Protein AF-A0A938B2U3-F1 (afdb_monomer_lite)

Structure (mmCIF, N/CA/C/O backbone):
data_AF-A0A938B2U3-F1
#
_entry.id   AF-A0A938B2U3-F1
#
loop_
_atom_site.group_PDB
_atom_site.id
_atom_site.type_symbol
_atom_site.label_atom_id
_atom_site.label_alt_id
_atom_site.label_comp_id
_atom_site.label_asym_id
_atom_site.label_entity_id
_atom_site.label_seq_id
_atom_site.pdbx_PDB_ins_code
_atom_site.Cartn_x
_atom_site.Cartn_y
_atom_site.Cartn_z
_atom_site.occupancy
_atom_site.B_iso_or_equiv
_atom_site.auth_seq_id
_atom_site.auth_comp_id
_atom_site.auth_asym_id
_atom_site.auth_atom_id
_atom_site.pdbx_PDB_model_num
ATOM 1 N N . MET A 1 1 ? -7.983 -10.249 12.228 1.00 86.19 1 MET A N 1
ATOM 2 C CA . MET A 1 1 ? -8.233 -11.313 11.234 1.00 86.19 1 MET A CA 1
ATOM 3 C C . MET A 1 1 ? -9.626 -11.106 10.667 1.00 86.19 1 MET A C 1
ATOM 5 O O . MET A 1 1 ? -10.526 -10.861 11.461 1.00 86.19 1 MET A O 1
ATOM 9 N N . ARG A 1 2 ? -9.819 -11.194 9.349 1.00 88.38 2 ARG A N 1
ATOM 10 C CA . ARG A 1 2 ? -11.140 -11.134 8.694 1.00 88.38 2 ARG A CA 1
ATOM 11 C C . ARG A 1 2 ? -11.168 -12.178 7.581 1.00 88.38 2 ARG A C 1
ATOM 13 O O . ARG A 1 2 ? -10.245 -12.215 6.783 1.00 88.38 2 ARG A O 1
ATOM 20 N N . GLN A 1 3 ? -12.143 -13.089 7.592 1.00 89.50 3 GLN A N 1
ATOM 21 C CA . GLN A 1 3 ? -12.218 -14.228 6.654 1.00 89.50 3 GLN A CA 1
ATOM 22 C C . GLN A 1 3 ? -10.915 -15.054 6.533 1.00 89.50 3 GLN A C 1
ATOM 24 O O . GLN A 1 3 ? -10.524 -15.477 5.452 1.00 89.50 3 GLN A O 1
ATOM 29 N N . GLY A 1 4 ? -10.193 -15.249 7.642 1.00 89.50 4 GLY A N 1
ATOM 30 C CA . GLY A 1 4 ? -8.901 -15.950 7.634 1.00 89.50 4 GLY A CA 1
ATOM 31 C C . GLY A 1 4 ? -7.708 -15.112 7.152 1.00 89.50 4 GLY A C 1
ATOM 32 O O . GLY A 1 4 ? -6.574 -15.562 7.286 1.00 89.50 4 GLY A O 1
ATOM 33 N N . PHE A 1 5 ? -7.923 -13.877 6.689 1.00 91.94 5 PHE A N 1
ATOM 34 C CA . PHE A 1 5 ? -6.853 -12.939 6.361 1.00 91.94 5 PHE A CA 1
ATOM 35 C C . PHE A 1 5 ? -6.366 -12.171 7.586 1.00 91.94 5 PHE A C 1
ATOM 37 O O . PHE A 1 5 ? -7.153 -11.628 8.374 1.00 91.94 5 PHE A O 1
ATOM 44 N N . ARG A 1 6 ? -5.042 -12.068 7.702 1.00 94.44 6 ARG A N 1
ATOM 45 C CA . ARG A 1 6 ? -4.379 -10.978 8.422 1.00 94.44 6 ARG A CA 1
ATOM 46 C C . ARG A 1 6 ? -4.591 -9.699 7.612 1.00 94.44 6 ARG A C 1
ATOM 48 O O . ARG A 1 6 ? -4.463 -9.727 6.392 1.00 94.44 6 ARG A O 1
ATOM 55 N N . VAL A 1 7 ? -4.967 -8.616 8.286 1.00 93.75 7 VAL A N 1
ATOM 56 C CA . VAL A 1 7 ? -5.281 -7.330 7.649 1.00 93.75 7 VAL A CA 1
ATOM 57 C C . VAL A 1 7 ? -4.591 -6.223 8.430 1.00 93.75 7 VAL A C 1
ATOM 59 O O . VAL A 1 7 ? -4.789 -6.129 9.643 1.00 93.75 7 VAL A O 1
ATOM 62 N N . ILE A 1 8 ? -3.793 -5.417 7.735 1.00 92.75 8 ILE A N 1
ATOM 63 C CA . ILE A 1 8 ? -3.254 -4.143 8.215 1.00 92.75 8 ILE A CA 1
ATOM 64 C C . ILE A 1 8 ? -3.824 -3.077 7.297 1.00 92.75 8 ILE A C 1
ATOM 66 O O . ILE A 1 8 ? -3.521 -3.058 6.108 1.00 92.75 8 ILE A O 1
ATOM 70 N N . ASP A 1 9 ? -4.660 -2.214 7.856 1.00 91.06 9 ASP A N 1
ATOM 71 C CA . ASP A 1 9 ? -5.120 -1.024 7.159 1.00 91.06 9 ASP A CA 1
ATOM 72 C C . ASP A 1 9 ? -4.034 0.044 7.248 1.00 91.06 9 ASP A C 1
ATOM 74 O O . ASP A 1 9 ? -3.658 0.447 8.350 1.00 91.06 9 ASP A O 1
ATOM 78 N N . THR A 1 10 ? -3.471 0.441 6.106 1.00 89.56 10 THR A N 1
ATOM 79 C CA . THR A 1 10 ? -2.398 1.443 6.073 1.00 89.56 10 THR A CA 1
ATOM 80 C C . THR A 1 10 ? -2.916 2.868 6.020 1.00 89.56 10 THR A C 1
ATOM 82 O O . THR A 1 10 ? -2.116 3.796 5.882 1.00 89.56 10 THR A O 1
ATOM 85 N N . ASP A 1 11 ? -4.233 3.055 6.087 1.00 83.75 11 ASP A N 1
ATOM 86 C CA . ASP A 1 11 ? -4.803 4.384 6.101 1.00 83.75 11 ASP A CA 1
ATOM 87 C C . ASP A 1 11 ? -4.418 5.168 7.367 1.00 83.75 11 ASP A C 1
ATOM 89 O O . ASP A 1 11 ? -4.222 4.631 8.455 1.00 83.75 11 ASP A O 1
ATOM 93 N N . THR A 1 12 ? -4.290 6.480 7.199 1.00 72.88 12 THR A N 1
ATOM 94 C CA . THR A 1 12 ? -3.782 7.426 8.202 1.00 72.88 12 THR A CA 1
ATOM 95 C C . THR A 1 12 ? -4.779 8.548 8.503 1.00 72.88 12 THR A C 1
ATOM 97 O O . THR A 1 12 ? -4.449 9.496 9.217 1.00 72.88 12 THR A O 1
ATOM 100 N N . HIS A 1 13 ? -5.998 8.470 7.956 1.00 72.62 13 HIS A N 1
ATOM 101 C CA . HIS A 1 13 ? -7.058 9.461 8.179 1.00 72.62 13 HIS A CA 1
ATOM 102 C C . HIS A 1 13 ? -7.636 9.421 9.580 1.00 72.62 13 HIS A C 1
ATOM 104 O O . HIS A 1 13 ? -8.109 10.443 10.090 1.00 72.62 13 HIS A O 1
ATOM 110 N N . VAL A 1 14 ? -7.554 8.260 10.221 1.00 68.12 14 VAL A N 1
ATOM 111 C CA . VAL A 1 14 ? -7.917 8.129 11.618 1.00 68.12 14 VAL A CA 1
ATOM 112 C C . VAL A 1 14 ? -6.801 8.744 12.454 1.00 68.12 14 VAL A C 1
ATOM 114 O O . VAL A 1 14 ? -5.649 8.322 12.411 1.00 68.12 14 VAL A O 1
ATOM 117 N N . ASN A 1 15 ? -7.168 9.750 13.236 1.00 69.44 15 ASN A N 1
ATOM 118 C CA . ASN A 1 15 ? -6.346 10.285 14.309 1.00 69.44 15 ASN A CA 1
ATOM 119 C C . ASN A 1 15 ? -6.887 9.707 15.624 1.00 69.44 15 ASN A C 1
ATOM 121 O O . ASN A 1 15 ? -7.643 10.409 16.295 1.00 69.44 15 ASN A O 1
ATOM 125 N N . PRO A 1 16 ? -6.591 8.437 15.963 1.00 74.25 16 PRO A N 1
ATOM 126 C CA . PRO A 1 16 ? -7.103 7.855 17.191 1.00 74.25 16 PRO A CA 1
ATOM 127 C C . PRO A 1 16 ? -6.520 8.593 18.393 1.00 74.25 16 PRO A C 1
ATOM 129 O O . PRO A 1 16 ? -5.345 8.980 18.399 1.00 74.25 16 PRO A O 1
ATOM 132 N N . SER A 1 17 ? -7.325 8.737 19.437 1.00 81.19 17 SER A N 1
ATOM 133 C CA . SER A 1 17 ? -6.816 9.155 20.736 1.00 81.19 17 SER A CA 1
ATOM 134 C C . SER A 1 17 ? -5.717 8.215 21.242 1.00 81.19 17 SER A C 1
ATOM 136 O O . SER A 1 17 ? -5.703 7.005 20.993 1.00 81.19 17 SER A O 1
ATOM 138 N N . MET A 1 18 ? -4.792 8.770 22.022 1.00 83.50 18 MET A N 1
ATOM 139 C CA . MET A 1 18 ? -3.815 8.010 22.796 1.00 83.50 18 MET A CA 1
ATOM 140 C C . MET A 1 18 ? -4.504 6.994 23.708 1.00 83.50 18 MET A C 1
ATOM 142 O O . MET A 1 18 ? -3.987 5.897 23.888 1.00 83.50 18 MET A O 1
ATOM 146 N N . ASP A 1 19 ? -5.694 7.305 24.221 1.00 82.12 19 ASP A N 1
ATOM 147 C CA . ASP A 1 19 ? -6.494 6.389 25.039 1.00 82.12 19 ASP A CA 1
ATOM 148 C C . ASP A 1 19 ? -6.927 5.128 24.270 1.00 82.12 19 ASP A C 1
ATOM 150 O O . ASP A 1 19 ? -7.064 4.054 24.860 1.00 82.12 19 ASP A O 1
ATOM 154 N N . VAL A 1 20 ? -7.126 5.232 22.950 1.00 81.06 20 VAL A N 1
ATOM 155 C CA . VAL A 1 20 ? -7.365 4.087 22.061 1.00 81.06 20 VAL A CA 1
ATOM 156 C C . VAL A 1 20 ? -6.049 3.391 21.717 1.00 81.06 20 VAL A C 1
ATOM 158 O O . VAL A 1 20 ? -5.958 2.172 21.871 1.00 81.06 20 VAL A O 1
ATOM 161 N N . LEU A 1 21 ? -5.019 4.142 21.311 1.00 81.25 21 LEU A N 1
ATOM 162 C CA . LEU A 1 21 ? -3.712 3.586 20.935 1.00 81.25 21 LEU A CA 1
ATOM 163 C C . LEU A 1 21 ? -3.092 2.753 22.066 1.00 81.25 21 LEU A C 1
ATOM 165 O O . LEU A 1 21 ? -2.611 1.646 21.831 1.00 81.25 21 LEU A O 1
ATOM 169 N N . LEU A 1 22 ? -3.164 3.230 23.311 1.00 83.88 22 LEU A N 1
ATOM 170 C CA . LEU A 1 22 ? -2.561 2.566 24.470 1.00 83.88 22 LEU A CA 1
ATOM 171 C C . LEU A 1 22 ? -3.228 1.239 24.850 1.00 83.88 22 LEU A C 1
ATOM 173 O O . LEU A 1 22 ? -2.598 0.413 25.515 1.00 83.88 22 LEU A O 1
ATOM 177 N N . ARG A 1 23 ? -4.457 0.976 24.387 1.00 83.19 23 ARG A N 1
ATOM 178 C CA . ARG A 1 23 ? -5.093 -0.346 24.542 1.00 83.19 23 ARG A CA 1
ATOM 179 C C . ARG A 1 23 ? -4.356 -1.418 23.743 1.00 83.19 23 ARG A C 1
ATOM 181 O O . ARG A 1 23 ? -4.314 -2.564 24.176 1.00 83.19 23 ARG A O 1
ATOM 188 N N . TYR A 1 24 ? -3.752 -1.027 22.622 1.00 79.69 24 TYR A N 1
ATOM 189 C CA . TYR A 1 24 ? -3.062 -1.913 21.685 1.00 79.69 24 TYR A CA 1
ATOM 190 C C . TYR A 1 24 ? -1.545 -1.695 21.651 1.00 79.69 24 TYR A C 1
ATOM 192 O O . TYR A 1 24 ? -0.859 -2.349 20.872 1.00 79.69 24 TYR A O 1
ATOM 200 N N . ALA A 1 25 ? -1.018 -0.796 22.490 1.00 82.62 25 ALA A N 1
ATOM 201 C CA . ALA A 1 25 ? 0.409 -0.520 22.571 1.00 82.62 25 ALA A CA 1
ATOM 202 C C . ALA A 1 25 ? 1.195 -1.776 22.961 1.00 82.62 25 ALA A C 1
ATOM 204 O O . ALA A 1 25 ? 0.865 -2.449 23.949 1.00 82.62 25 ALA A O 1
ATOM 205 N N . ASP A 1 26 ? 2.247 -2.048 22.196 1.00 79.50 26 ASP A N 1
ATOM 206 C CA . ASP A 1 26 ? 3.193 -3.124 22.443 1.00 79.50 26 ASP A CA 1
ATOM 207 C C . ASP A 1 26 ? 4.166 -2.771 23.582 1.00 79.50 26 ASP A C 1
ATOM 209 O O . ASP A 1 26 ? 4.075 -1.715 24.217 1.00 79.50 26 ASP A O 1
ATOM 213 N N . HIS A 1 27 ? 5.069 -3.699 23.904 1.00 83.69 27 HIS A N 1
ATOM 214 C CA . HIS A 1 27 ? 6.029 -3.508 24.991 1.00 83.69 27 HIS A CA 1
ATOM 215 C C . HIS A 1 27 ? 6.958 -2.314 24.738 1.00 83.69 27 HIS A C 1
ATOM 217 O O . HIS A 1 27 ? 7.199 -1.528 25.658 1.00 83.69 27 HIS A O 1
ATOM 223 N N . ASP A 1 28 ? 7.423 -2.148 23.500 1.00 83.00 28 ASP A N 1
ATOM 224 C CA . ASP A 1 28 ? 8.351 -1.083 23.129 1.00 83.00 28 ASP A CA 1
ATOM 225 C C . ASP A 1 28 ? 7.673 0.287 23.272 1.00 83.00 28 ASP A C 1
ATOM 227 O O . ASP A 1 28 ? 8.174 1.147 23.999 1.00 83.00 28 ASP A O 1
ATOM 231 N N . LEU A 1 29 ? 6.473 0.477 22.704 1.00 83.62 29 LEU A N 1
ATOM 232 C CA . LEU A 1 29 ? 5.732 1.735 22.846 1.00 83.62 29 LEU A CA 1
ATOM 233 C C . LEU A 1 29 ? 5.417 2.065 24.312 1.00 83.62 29 LEU A C 1
ATOM 235 O O . LEU A 1 29 ? 5.511 3.224 24.719 1.00 83.62 29 LEU A O 1
ATOM 239 N N . ARG A 1 30 ? 5.068 1.061 25.128 1.00 86.12 30 ARG A N 1
ATOM 240 C CA . ARG A 1 30 ? 4.819 1.257 26.568 1.00 86.12 30 ARG A CA 1
ATOM 241 C C . ARG A 1 30 ? 6.073 1.704 27.315 1.00 86.12 30 ARG A C 1
ATOM 243 O O . ARG A 1 30 ? 5.967 2.542 28.206 1.00 86.12 30 ARG A O 1
ATOM 250 N N . THR A 1 31 ? 7.234 1.165 26.955 1.00 89.81 31 THR A N 1
ATOM 251 C CA . THR A 1 31 ? 8.516 1.483 27.604 1.00 89.81 31 THR A CA 1
ATOM 252 C C . THR A 1 31 ? 8.989 2.900 27.268 1.00 89.81 31 THR A C 1
ATOM 254 O O . THR A 1 31 ? 9.603 3.553 28.106 1.00 89.81 31 THR A O 1
ATOM 257 N N . HIS A 1 32 ? 8.628 3.412 26.089 1.00 89.25 32 HIS A N 1
ATOM 258 C CA . HIS A 1 32 ? 8.970 4.765 25.634 1.00 89.25 32 HIS A CA 1
ATOM 259 C C . HIS A 1 32 ? 7.843 5.797 25.831 1.00 89.25 32 HIS A C 1
ATOM 261 O O . HIS A 1 32 ? 7.913 6.907 25.305 1.00 89.25 32 HIS A O 1
ATOM 267 N N . LEU A 1 33 ? 6.794 5.478 26.600 1.00 88.56 33 LEU A N 1
ATOM 268 C CA . LEU A 1 33 ? 5.612 6.340 26.720 1.00 88.56 33 LEU A CA 1
ATOM 269 C C . LEU A 1 33 ? 5.927 7.736 27.283 1.00 88.56 33 LEU A C 1
ATOM 271 O O . LEU A 1 33 ? 5.315 8.724 26.875 1.00 88.56 33 LEU A O 1
ATOM 275 N N . GLU A 1 34 ? 6.890 7.834 28.202 1.00 90.81 34 GLU A N 1
ATOM 276 C CA . GLU A 1 34 ? 7.311 9.117 28.779 1.00 90.81 34 GLU A CA 1
ATOM 277 C C . GLU A 1 34 ? 7.892 10.069 27.722 1.00 90.81 34 GLU A C 1
ATOM 279 O O . GLU A 1 34 ? 7.699 11.282 27.814 1.00 90.81 34 GLU A O 1
ATOM 284 N N . GLU A 1 35 ? 8.514 9.539 26.666 1.00 91.81 35 GLU A N 1
ATOM 285 C CA . GLU A 1 35 ? 9.064 10.336 25.563 1.00 91.81 35 GLU A CA 1
ATOM 286 C C . GLU A 1 35 ? 7.968 11.000 24.718 1.00 91.81 35 GLU A C 1
ATOM 288 O O . GLU A 1 35 ? 8.213 12.012 24.057 1.00 91.81 35 GLU A O 1
ATOM 293 N N . LEU A 1 36 ? 6.745 10.459 24.754 1.00 88.50 36 LEU A N 1
ATOM 294 C CA . LEU A 1 36 ? 5.598 10.988 24.019 1.00 88.50 36 LEU A CA 1
ATOM 295 C C . LEU A 1 36 ? 4.863 12.104 24.769 1.00 88.50 36 LEU A C 1
ATOM 297 O O . LEU A 1 36 ? 4.113 12.851 24.140 1.00 88.50 36 LEU A O 1
ATOM 301 N N . GLN A 1 37 ? 5.108 12.274 26.074 1.00 88.25 37 GLN A N 1
ATOM 302 C CA . GLN A 1 37 ? 4.450 13.286 26.914 1.00 88.25 37 GLN A CA 1
ATOM 303 C C . GLN A 1 37 ? 4.482 14.711 26.329 1.00 88.25 37 GLN A C 1
ATOM 305 O O . GLN A 1 37 ? 3.433 15.358 26.317 1.00 88.25 37 GLN A O 1
ATOM 310 N N . PRO A 1 38 ? 5.601 15.214 25.760 1.00 91.44 38 PRO A N 1
ATOM 311 C CA . PRO A 1 38 ? 5.643 16.553 25.163 1.00 91.44 38 PRO A CA 1
ATOM 312 C C . PRO A 1 38 ? 4.690 16.742 23.972 1.00 91.44 38 PRO A C 1
ATOM 314 O O . PRO A 1 38 ? 4.393 17.875 23.589 1.00 91.44 38 PRO A O 1
ATOM 317 N N . TYR A 1 39 ? 4.226 15.643 23.376 1.00 88.12 39 TYR A N 1
ATOM 318 C CA . TYR A 1 39 ? 3.343 15.627 22.215 1.00 88.12 39 TYR A CA 1
ATOM 319 C C . TYR A 1 39 ? 1.899 15.265 22.577 1.00 88.12 39 TYR A C 1
ATOM 321 O O . TYR A 1 39 ? 1.059 15.219 21.683 1.00 88.12 39 TYR A O 1
ATOM 329 N N . MET A 1 40 ? 1.577 15.013 23.847 1.00 87.31 40 MET A N 1
ATOM 330 C CA . MET A 1 40 ? 0.213 14.698 24.271 1.00 87.31 40 MET A CA 1
ATOM 331 C C . MET A 1 40 ? -0.566 15.972 24.608 1.00 87.31 40 MET A C 1
ATOM 333 O O . MET A 1 40 ? -0.084 16.859 25.312 1.00 87.31 40 MET A O 1
ATOM 337 N N . ARG A 1 41 ? -1.803 16.073 24.113 1.00 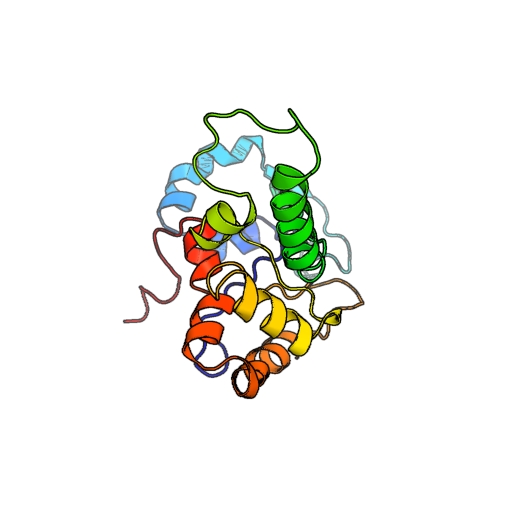86.12 41 ARG A N 1
ATOM 338 C CA . ARG A 1 41 ? -2.739 17.151 24.455 1.00 86.12 41 ARG A CA 1
ATOM 339 C C . ARG A 1 41 ? -4.128 16.610 24.718 1.00 86.12 41 ARG A C 1
ATOM 341 O O . ARG A 1 41 ? -4.677 15.900 23.887 1.00 86.12 41 ARG A O 1
ATOM 348 N N . THR A 1 42 ? -4.740 17.034 25.813 1.00 86.94 42 THR A N 1
ATOM 349 C CA . THR A 1 42 ? -6.163 16.792 26.050 1.00 86.94 42 THR A CA 1
ATOM 350 C C . THR A 1 42 ? -6.997 17.728 25.180 1.00 86.94 42 THR A C 1
ATOM 352 O O . THR A 1 42 ? -6.802 18.946 25.201 1.00 86.94 42 THR A O 1
ATOM 355 N N . VAL A 1 43 ? -7.926 17.172 24.409 1.00 84.44 43 VAL A N 1
ATOM 356 C CA . VAL A 1 43 ? -8.836 17.929 23.540 1.00 84.44 43 VAL A CA 1
ATOM 357 C C . VAL A 1 43 ? -10.272 17.450 23.720 1.00 84.44 43 VAL A C 1
ATOM 359 O O . VAL A 1 43 ? -10.514 16.343 24.194 1.00 84.44 43 VAL A O 1
ATOM 362 N N . LYS A 1 44 ? -11.238 18.281 23.317 1.00 81.81 44 LYS A N 1
ATOM 363 C CA . LYS A 1 44 ? -12.631 17.845 23.179 1.00 81.81 44 LYS A CA 1
ATOM 364 C C . LYS A 1 44 ? -12.810 17.118 21.840 1.00 81.81 44 LYS A C 1
ATOM 366 O O . LYS A 1 44 ? -12.428 17.706 20.820 1.00 81.81 44 LYS A O 1
ATOM 371 N N . PRO A 1 45 ? -13.371 15.897 21.817 1.00 73.31 45 PRO A N 1
ATOM 372 C CA . PRO A 1 45 ? -13.623 15.183 20.573 1.00 73.31 45 PRO A CA 1
ATOM 373 C C . PRO A 1 45 ? -14.622 15.945 19.692 1.00 73.31 45 PRO A C 1
ATOM 375 O O . PRO A 1 45 ? -15.498 16.669 20.172 1.00 73.31 45 PRO A O 1
ATOM 378 N N . ARG A 1 46 ? -14.455 15.823 18.373 1.00 68.50 46 ARG A N 1
ATOM 379 C CA . ARG A 1 46 ? -15.398 16.356 17.382 1.00 68.50 46 ARG A CA 1
ATOM 380 C C . ARG A 1 46 ? -16.278 15.209 16.908 1.00 68.50 46 ARG A C 1
ATOM 382 O O . ARG A 1 46 ? -15.750 14.161 16.554 1.00 68.50 46 ARG A O 1
ATOM 389 N N . SER A 1 47 ? -17.592 15.422 16.858 1.00 63.59 47 SER A N 1
ATOM 390 C CA . SER A 1 47 ? -18.509 14.416 16.306 1.00 63.59 47 SER A CA 1
ATOM 391 C C . SER A 1 47 ? -18.090 14.032 14.879 1.00 63.59 47 SER A C 1
ATOM 393 O O . SER A 1 47 ? -17.599 14.871 14.111 1.00 63.59 47 SER A O 1
ATOM 395 N N . GLY A 1 48 ? -18.195 12.739 14.569 1.00 61.22 48 GLY A N 1
ATOM 396 C CA . GLY A 1 48 ? -17.750 12.153 13.302 1.00 61.22 48 GLY A CA 1
ATOM 397 C C . GLY A 1 48 ? -16.233 11.983 13.133 1.00 61.22 48 GLY A C 1
ATOM 398 O O . GLY A 1 48 ? -15.800 11.572 12.062 1.00 61.22 48 GLY A O 1
ATOM 399 N N . HIS A 1 49 ? -15.406 12.284 14.142 1.00 59.19 49 HIS A N 1
ATOM 400 C CA . HIS A 1 49 ? -13.953 12.065 14.090 1.00 59.19 49 HIS A CA 1
ATOM 401 C C . HIS A 1 49 ? -13.533 10.916 15.012 1.00 59.19 49 HIS A C 1
ATOM 403 O O . HIS A 1 49 ? -13.064 11.182 16.110 1.00 59.19 49 HIS A O 1
ATOM 409 N N . GLY A 1 50 ? -13.678 9.670 14.542 1.00 56.47 50 GLY A N 1
ATOM 410 C CA . GLY A 1 50 ? -12.900 8.469 14.916 1.00 56.47 50 GLY A CA 1
ATOM 411 C C . GLY A 1 50 ? -12.867 7.965 16.371 1.00 56.47 50 GLY A C 1
ATOM 412 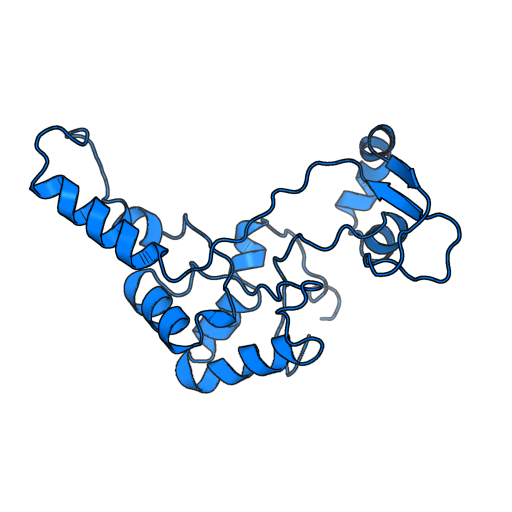O O . GLY A 1 50 ? -12.632 6.775 16.569 1.00 56.47 50 GLY A O 1
ATOM 413 N N . ASP A 1 51 ? -13.095 8.810 17.371 1.00 62.69 51 ASP A N 1
ATOM 414 C CA . ASP A 1 51 ? -13.117 8.464 18.789 1.00 62.69 51 ASP A CA 1
ATOM 415 C C . ASP A 1 51 ? -14.557 8.240 19.269 1.00 62.69 51 ASP A C 1
ATOM 417 O O . ASP A 1 51 ? -15.524 8.720 18.672 1.00 62.69 51 ASP A O 1
ATOM 421 N N . ALA A 1 52 ? -14.700 7.483 20.357 1.00 55.50 52 ALA A N 1
ATOM 422 C CA . ALA A 1 52 ? -15.998 7.175 20.932 1.00 55.50 52 ALA A CA 1
ATOM 423 C C . ALA A 1 52 ? -16.691 8.470 21.406 1.00 55.50 52 ALA A C 1
ATOM 425 O O . ALA A 1 52 ? -16.129 9.252 22.174 1.00 55.50 52 ALA A O 1
ATOM 426 N N . GLU A 1 53 ? -17.911 8.711 20.912 1.00 58.44 53 GLU A N 1
ATOM 427 C CA . GLU A 1 53 ? -18.695 9.931 21.176 1.00 58.44 53 GLU A CA 1
ATOM 428 C C . GLU A 1 53 ? -19.164 10.056 22.643 1.00 58.44 53 GLU A C 1
ATOM 430 O O . GLU A 1 53 ? -19.875 10.997 22.990 1.00 58.44 53 GLU A O 1
ATOM 435 N N . ASP A 1 54 ? -18.779 9.114 23.508 1.00 66.00 54 ASP A N 1
ATOM 436 C CA . ASP A 1 54 ? -19.167 9.010 24.915 1.00 66.00 54 ASP A CA 1
ATOM 437 C C . ASP A 1 54 ? -18.162 9.644 25.896 1.00 66.00 54 ASP A C 1
ATOM 439 O O . ASP A 1 54 ? -18.423 9.660 27.100 1.00 66.00 54 ASP A O 1
ATOM 443 N N . GLN A 1 55 ? -17.039 10.196 25.417 1.00 69.81 55 GLN A N 1
ATOM 444 C CA . GLN A 1 55 ? -16.044 10.870 26.262 1.00 69.81 55 GLN A CA 1
ATOM 445 C C . GLN A 1 55 ? -16.048 12.396 26.101 1.00 69.81 55 GLN A C 1
ATOM 447 O O . GLN A 1 55 ? -15.963 12.927 24.996 1.00 69.81 55 GLN A O 1
ATOM 452 N N . ASP A 1 56 ? -16.047 13.121 27.226 1.00 77.50 56 ASP A N 1
ATOM 453 C CA . ASP A 1 56 ? -15.989 14.593 27.244 1.00 77.50 56 ASP A CA 1
ATOM 454 C C . ASP A 1 56 ? -14.645 15.151 26.742 1.00 77.50 56 ASP A C 1
ATOM 456 O O . ASP A 1 56 ? -14.572 16.261 26.199 1.00 77.50 56 ASP A O 1
ATOM 460 N N . THR A 1 57 ? -13.564 14.394 26.948 1.00 81.62 57 THR A N 1
ATOM 461 C CA . THR A 1 57 ? -12.208 14.740 26.518 1.00 81.62 57 THR A CA 1
ATOM 462 C C . THR A 1 57 ? -11.408 13.495 26.187 1.00 81.62 57 THR A C 1
ATOM 464 O O . THR A 1 57 ? -11.533 12.493 26.884 1.00 81.62 57 THR A O 1
ATOM 467 N N . VAL A 1 58 ? -10.512 13.611 25.212 1.00 81.44 58 VAL A N 1
ATOM 468 C CA . VAL A 1 58 ? -9.575 12.556 24.817 1.00 81.44 58 VAL A CA 1
ATOM 469 C C . VAL A 1 58 ? -8.144 13.086 24.796 1.00 81.44 58 VAL A C 1
ATOM 471 O O . VAL A 1 58 ? -7.907 14.273 24.537 1.00 81.44 58 VAL A O 1
ATOM 474 N N . SER A 1 59 ? -7.174 12.216 25.066 1.00 86.06 59 SER A N 1
ATOM 475 C CA . SER A 1 59 ? -5.755 12.532 24.908 1.00 86.06 59 SER A CA 1
ATOM 476 C C . SER A 1 59 ? -5.349 12.333 23.453 1.00 86.06 59 SER A C 1
ATOM 478 O O . SER A 1 59 ? -5.467 11.238 22.923 1.00 86.06 59 SER A O 1
ATOM 480 N N . MET A 1 60 ? -4.835 13.366 22.796 1.00 82.94 60 MET A N 1
ATOM 481 C CA . MET A 1 60 ? -4.401 13.328 21.400 1.00 82.94 60 MET A CA 1
ATOM 482 C C . MET A 1 60 ? -2.895 13.482 21.279 1.00 82.94 60 MET A C 1
ATOM 484 O O . MET A 1 60 ? -2.290 14.321 21.948 1.00 82.94 60 MET A O 1
ATOM 488 N N . LEU A 1 61 ? -2.305 12.721 20.362 1.00 82.56 61 LEU A N 1
ATOM 489 C CA . LEU A 1 61 ? -0.908 12.875 19.988 1.00 82.56 61 LEU A CA 1
ATOM 490 C C . LEU A 1 61 ? -0.783 13.947 18.897 1.00 82.56 61 LEU A C 1
ATOM 492 O O . LEU A 1 61 ? -1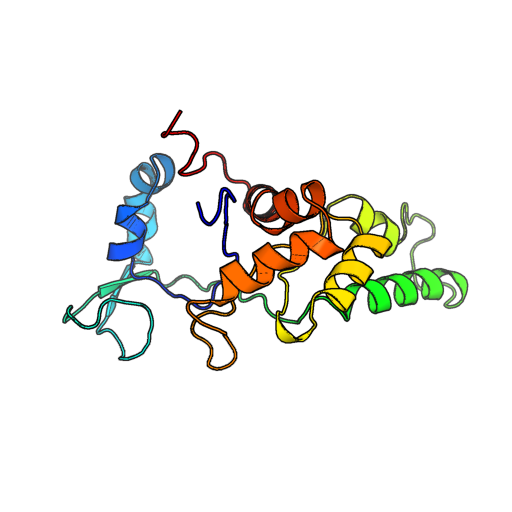.282 13.787 17.785 1.00 82.56 61 LEU A O 1
ATOM 496 N N . THR A 1 62 ? -0.108 15.056 19.188 1.00 76.69 62 THR A N 1
ATOM 497 C CA . THR A 1 62 ? 0.142 16.141 18.230 1.00 76.69 62 THR A CA 1
ATOM 498 C C . THR A 1 62 ? 1.412 15.892 17.427 1.00 76.69 62 THR A C 1
ATOM 500 O O . THR A 1 62 ? 2.350 16.689 17.452 1.00 76.69 62 THR A O 1
ATOM 503 N N . ILE A 1 63 ? 1.442 14.778 16.706 1.00 69.62 63 ILE A N 1
ATOM 504 C CA . ILE A 1 63 ? 2.447 14.504 15.676 1.00 69.62 63 ILE A CA 1
ATOM 505 C C . ILE A 1 63 ? 1.779 14.743 14.321 1.00 69.62 63 ILE A C 1
ATOM 507 O O . ILE A 1 63 ? 0.570 14.586 14.182 1.00 69.62 63 ILE A O 1
ATOM 511 N N . ARG A 1 64 ? 2.535 15.201 13.318 1.00 61.56 64 ARG A N 1
ATOM 512 C CA . ARG A 1 64 ? 2.003 15.352 11.956 1.00 61.56 64 ARG A CA 1
ATOM 513 C C . ARG A 1 64 ? 2.023 13.978 11.280 1.00 61.56 64 ARG A C 1
ATOM 515 O O . ARG A 1 64 ? 3.122 13.537 10.942 1.00 61.56 64 ARG A O 1
ATOM 522 N N . PRO A 1 65 ? 0.874 13.305 11.079 1.00 62.75 65 PRO A N 1
ATOM 523 C CA . PRO A 1 65 ? 0.872 12.053 10.341 1.00 62.75 65 PRO A CA 1
ATOM 524 C C . PRO A 1 65 ? 1.267 12.322 8.889 1.00 62.75 65 PRO A C 1
ATOM 526 O O . PRO A 1 65 ? 0.895 13.345 8.301 1.00 62.75 65 PRO A O 1
ATOM 529 N N . LEU A 1 66 ? 2.028 11.397 8.309 1.00 57.94 66 LEU A N 1
ATOM 530 C CA . LEU A 1 66 ? 2.240 11.367 6.872 1.00 57.94 66 LEU A CA 1
ATOM 531 C C . LEU A 1 66 ? 0.931 10.892 6.237 1.00 57.94 66 LEU A C 1
ATOM 533 O O . LEU A 1 66 ? 0.530 9.756 6.459 1.00 57.94 66 LEU A O 1
ATOM 537 N N . ARG A 1 67 ? 0.261 11.756 5.475 1.00 61.03 67 ARG A N 1
ATOM 538 C CA . ARG A 1 67 ? -0.941 11.373 4.728 1.00 61.03 67 ARG A CA 1
ATOM 539 C C . ARG A 1 67 ? -0.524 10.863 3.363 1.00 61.03 67 ARG A C 1
ATOM 541 O O . ARG A 1 67 ? 0.151 11.583 2.627 1.00 61.03 67 ARG A O 1
ATOM 548 N N . TYR A 1 68 ? -0.909 9.638 3.040 1.00 63.16 68 TYR A N 1
ATOM 549 C CA . TYR A 1 68 ? -0.558 9.006 1.777 1.00 63.16 68 TYR A CA 1
ATOM 550 C C . TYR A 1 68 ? -1.819 8.525 1.072 1.00 63.16 68 TYR A C 1
ATOM 552 O O . TYR A 1 68 ? -2.314 7.454 1.386 1.00 63.16 68 TYR A O 1
ATOM 560 N N . GLN A 1 69 ? -2.334 9.329 0.138 1.00 68.50 69 GLN A N 1
ATOM 561 C CA . GLN A 1 69 ? -3.429 8.942 -0.753 1.00 68.50 69 GLN A CA 1
ATOM 562 C C . GLN A 1 69 ? -3.282 9.642 -2.098 1.00 68.50 69 GLN A C 1
ATOM 564 O O . GLN A 1 69 ? -3.316 10.871 -2.172 1.00 68.50 69 GLN A O 1
ATOM 569 N N . CYS A 1 70 ? -3.067 8.869 -3.158 1.00 78.19 70 CYS A N 1
ATOM 570 C CA . CYS A 1 70 ? -2.967 9.403 -4.515 1.00 78.19 70 CYS A CA 1
ATOM 571 C C . CYS A 1 70 ? -3.426 8.422 -5.607 1.00 78.19 70 CYS A C 1
ATOM 573 O O . CYS A 1 70 ? -3.147 8.671 -6.780 1.00 78.19 70 CYS A O 1
ATOM 575 N N . GLY A 1 71 ? -4.092 7.322 -5.235 1.00 86.06 71 GLY A N 1
ATOM 576 C CA . GLY A 1 71 ? -4.332 6.193 -6.137 1.00 86.06 71 GLY A CA 1
ATOM 577 C C . GLY A 1 71 ? -3.053 5.434 -6.497 1.00 86.06 71 GLY A C 1
ATOM 578 O O . GLY A 1 71 ? -1.935 5.908 -6.260 1.00 86.06 71 GLY A O 1
ATOM 579 N N . HIS A 1 72 ? -3.201 4.248 -7.087 1.00 94.94 72 HIS A N 1
ATOM 580 C CA . HIS A 1 72 ? -2.080 3.399 -7.501 1.00 94.94 72 HIS A CA 1
ATOM 581 C C . HIS A 1 72 ? -1.921 3.304 -9.023 1.00 94.94 72 HIS A C 1
ATOM 583 O O . HIS A 1 72 ? -0.840 2.962 -9.509 1.00 94.94 72 HIS A O 1
ATOM 589 N N . GLY A 1 73 ? -2.942 3.648 -9.803 1.00 95.50 73 GLY A N 1
ATOM 590 C CA . GLY A 1 73 ? -3.008 3.407 -11.242 1.00 95.50 73 GLY A CA 1
ATOM 591 C C . GLY A 1 73 ? -2.075 4.286 -12.070 1.00 95.50 73 GLY A C 1
ATOM 592 O O . GLY A 1 73 ? -1.612 3.888 -13.142 1.00 95.50 73 GLY A O 1
ATOM 593 N N . TRP A 1 74 ? -1.717 5.467 -11.564 1.00 95.69 74 TRP A N 1
ATOM 594 C CA . TRP A 1 74 ? -0.755 6.355 -12.224 1.00 95.69 74 TRP A CA 1
ATOM 595 C C . TRP A 1 74 ? 0.679 5.801 -12.189 1.00 95.69 74 TRP A C 1
ATOM 597 O O . TRP A 1 74 ? 1.481 6.093 -13.085 1.00 95.69 74 TRP A O 1
ATOM 607 N N . LEU A 1 75 ? 1.009 5.001 -11.170 1.00 95.75 75 LEU A N 1
ATOM 608 C CA . LEU A 1 75 ? 2.366 4.554 -10.869 1.00 95.75 75 LEU A CA 1
ATOM 609 C C . LEU A 1 75 ? 3.015 3.750 -12.011 1.00 95.75 75 LEU A C 1
ATOM 611 O O . LEU A 1 75 ? 4.107 4.137 -12.447 1.00 95.75 75 LEU A O 1
ATOM 615 N N . PRO A 1 76 ? 2.397 2.681 -12.561 1.00 96.62 76 PRO A N 1
ATOM 616 C CA . PRO A 1 76 ? 3.010 1.912 -13.643 1.00 96.62 76 PRO A CA 1
ATOM 617 C C . PRO A 1 76 ? 3.207 2.756 -14.903 1.00 96.62 76 PRO A C 1
ATOM 619 O O . PRO A 1 76 ? 4.271 2.697 -15.523 1.00 96.62 76 PRO A O 1
ATOM 622 N N . HIS A 1 77 ? 2.227 3.592 -15.261 1.00 97.06 77 HIS A N 1
ATOM 623 C CA . HIS A 1 77 ? 2.340 4.482 -16.415 1.00 97.06 77 HIS A CA 1
ATOM 624 C C . HIS A 1 77 ? 3.524 5.446 -16.263 1.00 97.06 77 HIS A C 1
ATOM 626 O O . HIS A 1 77 ? 4.335 5.596 -17.182 1.00 97.06 77 HIS A O 1
ATOM 632 N N . TRP A 1 78 ? 3.644 6.082 -15.097 1.00 96.62 78 TRP A N 1
ATOM 633 C CA . TRP A 1 78 ? 4.715 7.030 -14.816 1.00 96.62 78 TRP A CA 1
ATOM 634 C C . TRP A 1 78 ? 6.097 6.378 -14.896 1.00 96.62 78 TRP A C 1
ATOM 636 O O . TRP A 1 78 ? 6.986 6.910 -15.563 1.00 96.62 78 TRP A O 1
ATOM 646 N N . LEU A 1 79 ? 6.268 5.197 -14.298 1.00 96.69 79 LEU A N 1
ATOM 647 C CA . LEU A 1 79 ? 7.542 4.474 -14.298 1.00 96.69 79 LEU A CA 1
ATOM 648 C C . LEU A 1 79 ? 7.943 3.987 -15.692 1.00 96.69 79 LEU A C 1
ATOM 650 O O . LEU A 1 79 ? 9.110 4.120 -16.071 1.00 96.69 79 LEU A O 1
ATOM 654 N N . LEU A 1 80 ? 6.991 3.485 -16.484 1.00 97.12 80 LEU A N 1
ATOM 655 C CA . LEU A 1 80 ? 7.228 3.113 -17.882 1.00 97.12 80 LEU A CA 1
ATOM 656 C C . LEU A 1 80 ? 7.663 4.327 -18.709 1.00 97.12 80 LEU A C 1
ATOM 658 O O . LEU A 1 80 ? 8.637 4.259 -19.461 1.00 97.12 80 LEU A O 1
ATOM 662 N N . ARG A 1 81 ? 6.981 5.464 -18.533 1.00 96.62 81 ARG A N 1
ATOM 663 C CA . ARG A 1 81 ? 7.307 6.711 -19.233 1.00 96.62 81 ARG A CA 1
ATOM 664 C C . ARG A 1 81 ? 8.688 7.242 -18.849 1.00 96.62 81 ARG A C 1
ATOM 666 O O . ARG A 1 81 ? 9.456 7.592 -19.743 1.00 96.62 81 ARG A O 1
ATOM 673 N N . LEU A 1 82 ? 9.013 7.299 -17.556 1.00 95.06 82 LEU A N 1
ATOM 674 C CA . LEU A 1 82 ? 10.329 7.739 -17.082 1.00 95.06 82 LEU A CA 1
ATOM 675 C C . LEU A 1 82 ? 11.444 6.824 -17.587 1.00 95.06 82 LEU A C 1
ATOM 677 O O . LEU A 1 82 ? 12.493 7.304 -18.008 1.00 95.06 82 LEU A O 1
ATOM 681 N N . THR A 1 83 ? 11.199 5.515 -17.597 1.00 95.06 83 THR A N 1
ATOM 682 C CA . THR A 1 83 ? 12.155 4.535 -18.119 1.00 95.06 83 THR A CA 1
ATOM 683 C C . THR A 1 83 ? 12.410 4.763 -19.606 1.00 95.06 83 THR A C 1
ATOM 685 O O . THR A 1 83 ? 13.558 4.874 -20.017 1.00 95.06 83 THR A O 1
ATOM 688 N N . ARG A 1 84 ? 11.355 4.961 -20.407 1.00 95.19 84 ARG A N 1
ATOM 689 C CA . ARG A 1 84 ? 11.475 5.292 -21.836 1.00 95.19 84 ARG A CA 1
ATOM 690 C C . ARG A 1 84 ? 12.232 6.605 -22.069 1.00 95.19 84 ARG A C 1
ATOM 692 O O . ARG A 1 84 ? 12.982 6.710 -23.032 1.00 95.19 84 ARG A O 1
ATOM 699 N N . GLN A 1 85 ? 12.037 7.614 -21.216 1.00 94.62 85 GLN A N 1
ATOM 700 C CA . GLN A 1 85 ? 12.681 8.929 -21.353 1.00 94.62 85 GLN A CA 1
ATOM 701 C C . GLN A 1 85 ? 14.206 8.880 -21.270 1.00 94.62 85 GLN A C 1
ATOM 703 O O . GLN A 1 85 ? 14.858 9.724 -21.888 1.00 94.62 85 GLN A O 1
ATOM 708 N N . ILE A 1 86 ? 14.768 7.885 -20.580 1.00 93.38 86 ILE A N 1
ATOM 709 C CA . ILE A 1 86 ? 16.218 7.674 -20.513 1.00 93.38 86 ILE A CA 1
ATOM 710 C C . ILE A 1 86 ? 16.804 7.488 -21.921 1.00 93.38 86 ILE A C 1
ATOM 712 O O . ILE A 1 86 ? 17.867 8.033 -22.215 1.00 93.38 86 ILE A O 1
ATOM 716 N N . ASP A 1 87 ? 16.082 6.801 -22.811 1.00 90.38 87 ASP A N 1
ATOM 717 C CA . ASP A 1 87 ? 16.567 6.466 -24.154 1.00 90.38 87 ASP A CA 1
ATOM 718 C C . ASP A 1 87 ? 16.617 7.680 -25.093 1.00 90.38 87 ASP A C 1
ATOM 720 O O . ASP A 1 87 ? 17.514 7.792 -25.932 1.00 90.38 87 ASP A O 1
ATOM 724 N N . TYR A 1 88 ? 15.635 8.586 -24.994 1.00 91.00 88 TYR A N 1
ATOM 725 C CA . TYR A 1 88 ? 15.428 9.636 -26.001 1.00 91.00 88 TYR A CA 1
ATOM 726 C C . TYR A 1 88 ? 15.663 11.067 -25.503 1.00 91.00 88 TYR A C 1
ATOM 728 O O . TYR A 1 88 ? 15.808 11.974 -26.324 1.00 91.00 88 TYR A O 1
ATOM 736 N N . VAL A 1 89 ? 15.755 11.297 -24.190 1.00 91.50 89 VAL A N 1
ATOM 737 C CA . VAL A 1 89 ? 16.115 12.604 -23.620 1.00 91.50 89 VAL A CA 1
ATOM 738 C C . VAL A 1 89 ? 17.596 12.582 -23.243 1.00 91.50 89 VAL A C 1
ATOM 740 O O . VAL A 1 89 ? 17.971 12.254 -22.116 1.00 91.50 89 VAL A O 1
ATOM 743 N N . ARG A 1 90 ? 18.460 12.906 -24.214 1.00 82.88 90 ARG A N 1
ATOM 744 C CA . ARG A 1 90 ? 19.923 12.868 -24.043 1.00 82.88 90 ARG A CA 1
ATOM 745 C C . ARG A 1 90 ? 20.369 13.719 -22.851 1.00 82.88 90 ARG A C 1
ATOM 747 O O . ARG A 1 90 ? 20.030 14.894 -22.767 1.00 82.88 90 ARG A O 1
ATOM 754 N N . GLY A 1 91 ? 21.166 13.126 -21.962 1.00 86.62 91 GLY A N 1
ATOM 755 C CA . GLY A 1 91 ? 21.711 13.806 -20.782 1.00 86.62 91 GLY A CA 1
ATOM 756 C C . GLY A 1 91 ? 20.719 13.996 -19.630 1.00 86.62 91 GLY A C 1
ATOM 757 O O . GLY A 1 91 ? 21.062 14.666 -18.663 1.00 86.62 91 GLY A O 1
ATOM 758 N N . SER A 1 92 ? 19.515 13.412 -19.704 1.00 86.88 92 SER A N 1
ATOM 759 C CA . SER A 1 92 ? 18.513 13.489 -18.628 1.00 86.88 92 SER A CA 1
ATOM 760 C C . SER A 1 92 ? 18.920 12.750 -17.351 1.00 86.88 92 SER A C 1
ATOM 762 O O . SER A 1 92 ? 18.475 13.109 -16.263 1.00 86.88 92 SER A O 1
ATOM 764 N N . VAL A 1 93 ? 19.775 11.733 -17.471 1.00 89.94 93 VAL A N 1
ATOM 765 C CA . VAL A 1 93 ? 20.259 10.919 -16.355 1.00 89.94 93 VAL A CA 1
ATOM 766 C C . VAL A 1 93 ? 21.767 10.709 -16.446 1.00 89.94 93 VAL A C 1
ATOM 768 O O . VAL A 1 93 ? 22.371 10.784 -17.517 1.00 89.94 93 VAL A O 1
ATOM 771 N N . SER A 1 94 ? 22.383 10.441 -15.296 1.00 90.50 94 SER A N 1
ATOM 772 C CA . SER A 1 94 ? 23.811 10.133 -15.201 1.00 90.50 94 SER A CA 1
ATOM 773 C C . SER A 1 94 ? 24.162 8.862 -15.986 1.00 90.50 94 SER A C 1
ATOM 775 O O . SER A 1 94 ? 23.430 7.875 -15.879 1.00 90.50 94 SER A O 1
ATOM 777 N N . PRO A 1 95 ? 25.320 8.809 -16.675 1.00 86.94 95 PRO A N 1
ATOM 778 C CA . PRO A 1 95 ? 25.804 7.579 -17.308 1.00 86.94 95 PRO A CA 1
ATOM 779 C C . PRO A 1 95 ? 26.109 6.462 -16.294 1.00 86.94 95 PRO A C 1
ATOM 781 O O . PRO A 1 95 ? 26.258 5.307 -16.674 1.00 86.94 95 PRO A O 1
ATOM 784 N N . ASN A 1 96 ? 26.189 6.788 -14.998 1.00 92.75 96 ASN A N 1
ATOM 785 C CA . ASN A 1 96 ? 26.434 5.826 -13.923 1.00 92.75 96 ASN A CA 1
ATOM 786 C C . ASN A 1 96 ? 25.150 5.233 -13.321 1.00 92.75 96 ASN A C 1
ATOM 788 O O . ASN A 1 96 ? 25.236 4.517 -12.317 1.00 92.75 96 ASN A O 1
ATOM 792 N N . LEU A 1 97 ? 23.974 5.544 -13.882 1.00 92.12 97 LEU A N 1
ATOM 793 C CA . LEU A 1 97 ? 22.703 4.979 -13.437 1.00 92.12 97 LEU A CA 1
ATOM 794 C C . LEU A 1 97 ? 22.766 3.445 -13.495 1.00 92.12 97 LEU A C 1
ATOM 796 O O . LEU A 1 97 ? 23.104 2.866 -14.522 1.00 92.12 97 LEU A O 1
ATOM 800 N N . LYS A 1 98 ? 22.480 2.789 -12.366 1.00 93.44 98 LYS A N 1
ATOM 801 C CA . LYS A 1 98 ? 22.601 1.327 -12.239 1.00 93.44 98 LYS A CA 1
ATOM 802 C C . LYS A 1 98 ? 21.355 0.576 -12.681 1.00 93.44 98 LYS A C 1
ATOM 804 O O . LYS A 1 98 ? 21.484 -0.508 -13.231 1.00 93.44 98 LYS A O 1
ATOM 809 N N . HIS A 1 99 ? 20.191 1.170 -12.439 1.00 94.56 99 HIS A N 1
ATOM 810 C CA . HIS A 1 99 ? 18.886 0.606 -12.752 1.00 94.56 99 HIS A CA 1
ATOM 811 C C . HIS A 1 99 ? 17.933 1.726 -13.157 1.00 94.56 99 HIS A C 1
ATOM 813 O O . HIS A 1 99 ? 18.051 2.863 -12.688 1.00 94.56 99 HIS A O 1
ATOM 819 N N . THR A 1 100 ? 16.986 1.403 -14.022 1.00 94.62 100 THR A N 1
ATOM 820 C CA . THR A 1 100 ? 15.889 2.290 -14.403 1.00 94.62 100 THR A CA 1
ATOM 821 C C . THR A 1 100 ? 14.932 2.510 -13.220 1.00 94.62 100 THR A C 1
ATOM 823 O O . THR A 1 100 ? 14.911 1.715 -12.275 1.00 94.62 100 THR A O 1
ATOM 826 N N . PRO A 1 101 ? 14.104 3.572 -13.233 1.00 93.75 101 PRO A N 1
ATOM 827 C CA . PRO A 1 101 ? 13.067 3.767 -12.217 1.00 93.75 101 PRO A CA 1
ATOM 828 C C . PRO A 1 101 ? 12.119 2.566 -12.077 1.00 93.75 101 PRO A C 1
ATOM 830 O O . PRO A 1 101 ? 11.732 2.214 -10.959 1.00 93.75 101 PRO A O 1
ATOM 833 N N . LEU A 1 102 ? 11.777 1.918 -13.199 1.00 96.25 102 LEU A N 1
ATOM 834 C CA . LEU A 1 102 ? 10.963 0.704 -13.208 1.00 96.25 102 LEU A CA 1
ATOM 835 C C . LEU A 1 102 ? 11.668 -0.446 -12.479 1.00 96.25 102 LEU A C 1
ATOM 837 O O . LEU A 1 102 ? 11.093 -1.024 -11.559 1.00 96.25 102 LEU A O 1
ATOM 841 N N . GLU A 1 103 ? 12.927 -0.722 -12.819 1.00 96.00 103 GLU A N 1
ATOM 842 C CA . GLU A 1 103 ? 13.715 -1.781 -12.174 1.00 96.00 103 GLU A CA 1
ATOM 843 C C . GLU A 1 103 ? 13.890 -1.525 -10.672 1.00 96.00 103 GLU A C 1
ATOM 845 O O . GLU A 1 103 ? 13.680 -2.423 -9.862 1.00 96.00 103 GLU A O 1
ATOM 850 N N . TYR A 1 104 ? 14.202 -0.290 -10.263 1.00 94.75 104 TYR A N 1
ATOM 851 C CA . TYR A 1 104 ? 14.303 0.047 -8.839 1.00 94.75 104 TYR A CA 1
ATOM 852 C C . TYR A 1 104 ? 12.998 -0.188 -8.072 1.00 94.75 104 TYR A C 1
ATOM 854 O O . TYR A 1 104 ? 13.033 -0.584 -6.905 1.00 94.75 104 TYR A O 1
ATOM 862 N N . THR A 1 105 ? 11.856 0.047 -8.715 1.00 94.56 105 THR A N 1
ATOM 863 C CA . THR A 1 105 ? 10.537 -0.222 -8.130 1.00 94.56 105 THR A CA 1
ATOM 864 C C . THR A 1 105 ? 10.293 -1.725 -7.994 1.00 94.56 105 THR A C 1
ATOM 866 O O . THR A 1 105 ? 9.899 -2.201 -6.925 1.00 94.56 105 THR A O 1
ATOM 869 N N . GLN A 1 106 ? 10.621 -2.491 -9.036 1.00 95.94 106 GLN A N 1
ATOM 870 C CA . GLN A 1 106 ? 10.522 -3.953 -9.044 1.00 95.94 106 GLN A CA 1
ATOM 871 C C . GLN A 1 106 ? 11.459 -4.623 -8.020 1.00 95.94 106 GLN A C 1
ATOM 873 O O . GLN A 1 106 ? 11.191 -5.735 -7.581 1.00 95.94 106 GLN A O 1
ATOM 878 N N . MET A 1 107 ? 12.507 -3.934 -7.552 1.00 95.62 107 MET A N 1
ATOM 879 C CA . MET A 1 107 ? 13.384 -4.392 -6.460 1.00 95.62 107 MET A CA 1
ATOM 880 C C . MET A 1 107 ? 12.789 -4.241 -5.047 1.00 95.62 107 MET A C 1
ATOM 882 O O . MET A 1 107 ? 13.486 -4.495 -4.064 1.00 95.62 107 MET A O 1
ATOM 886 N N . GLY A 1 108 ? 11.536 -3.802 -4.903 1.00 91.25 108 GLY A N 1
ATOM 887 C CA . GLY A 1 108 ? 10.847 -3.792 -3.606 1.00 91.25 108 GLY A CA 1
ATOM 888 C C . GLY A 1 108 ? 11.107 -2.575 -2.726 1.00 91.25 108 GLY A C 1
ATOM 889 O O . GLY A 1 108 ? 10.989 -2.660 -1.505 1.00 91.25 108 GLY A O 1
ATOM 890 N N . ARG A 1 109 ? 11.469 -1.439 -3.332 1.00 85.56 109 ARG A N 1
ATOM 891 C CA . ARG A 1 109 ? 11.762 -0.184 -2.611 1.00 85.56 109 ARG A CA 1
ATOM 892 C C . ARG A 1 109 ? 10.614 0.820 -2.600 1.00 85.56 109 ARG A C 1
ATOM 894 O O . ARG A 1 109 ? 10.723 1.847 -1.938 1.00 85.56 109 ARG A O 1
ATOM 901 N N . VAL A 1 110 ? 9.552 0.548 -3.347 1.00 92.38 110 VAL A N 1
ATOM 902 C CA . VAL A 1 110 ? 8.404 1.442 -3.511 1.00 92.38 110 VAL A CA 1
ATOM 903 C C . VAL A 1 110 ? 7.163 0.735 -3.001 1.00 92.38 110 VAL A C 1
ATOM 905 O O . VAL A 1 110 ? 6.971 -0.451 -3.270 1.00 92.38 110 VAL A O 1
ATOM 908 N N . PHE A 1 111 ? 6.346 1.484 -2.269 1.00 93.88 111 PHE A N 1
ATOM 909 C CA . PHE A 1 111 ? 5.090 1.028 -1.698 1.00 93.88 111 PHE A CA 1
ATOM 910 C C . PHE A 1 111 ? 4.008 2.061 -1.991 1.00 93.88 111 PHE A C 1
ATOM 912 O O . PHE A 1 111 ? 4.301 3.258 -2.036 1.00 93.88 111 PHE A O 1
ATOM 919 N N . CYS A 1 112 ? 2.780 1.600 -2.190 1.00 94.06 112 CYS A N 1
ATOM 920 C CA . CYS A 1 112 ? 1.631 2.449 -2.465 1.00 94.06 112 CYS A CA 1
ATOM 921 C C . CYS A 1 112 ? 0.367 1.813 -1.870 1.00 94.06 112 CYS A C 1
ATOM 923 O O . CYS A 1 112 ? 0.165 0.608 -2.016 1.00 94.06 112 CYS A O 1
ATOM 925 N N . GLY A 1 113 ? -0.456 2.595 -1.174 1.00 93.75 113 GLY A N 1
ATOM 926 C CA . GLY A 1 113 ? -1.794 2.168 -0.770 1.00 93.75 113 GLY A CA 1
ATOM 927 C C . GLY A 1 113 ? -2.706 2.032 -1.987 1.00 93.75 113 GLY A C 1
ATOM 928 O O . GLY A 1 113 ? -2.555 2.781 -2.953 1.00 93.75 113 GLY A O 1
ATOM 929 N N . ILE A 1 114 ? -3.627 1.072 -1.951 1.00 95.00 114 ILE A N 1
ATOM 930 C CA . ILE A 1 114 ? -4.657 0.978 -2.985 1.00 95.00 114 ILE A CA 1
ATOM 931 C C . ILE A 1 114 ? -5.690 2.097 -2.844 1.00 95.00 114 ILE A C 1
ATOM 933 O O . ILE A 1 114 ? -5.997 2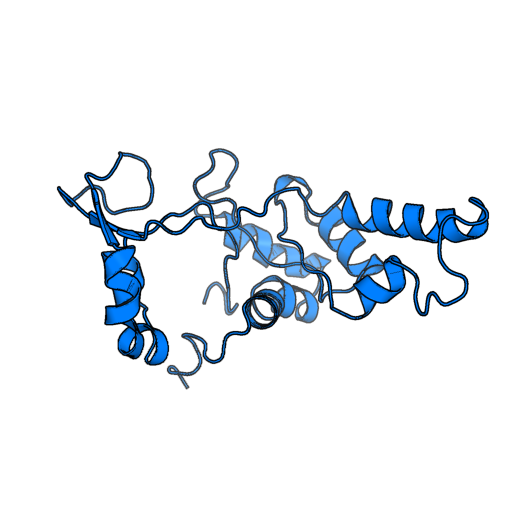.534 -1.739 1.00 95.00 114 ILE A O 1
ATOM 937 N N . ASP A 1 115 ? -6.274 2.496 -3.965 1.00 92.44 115 ASP A N 1
ATOM 938 C CA . ASP A 1 115 ? -7.532 3.232 -4.014 1.00 92.44 115 ASP A CA 1
ATOM 939 C C . ASP A 1 115 ? -8.624 2.306 -4.550 1.00 92.44 115 ASP A C 1
ATOM 941 O O . ASP A 1 115 ? -8.520 1.736 -5.640 1.00 92.44 115 ASP A O 1
ATOM 945 N N . PHE A 1 116 ? -9.673 2.120 -3.758 1.00 92.75 116 PHE A N 1
ATOM 946 C CA . PHE A 1 116 ? -10.759 1.210 -4.093 1.00 92.75 116 PHE A CA 1
ATOM 947 C C . PHE A 1 116 ? -11.486 1.589 -5.383 1.00 92.75 116 PHE A C 1
ATOM 949 O O . PHE A 1 116 ? -11.909 0.703 -6.129 1.00 92.75 116 PHE A O 1
ATOM 956 N N . SER A 1 117 ? -11.588 2.888 -5.679 1.00 91.88 117 SER A N 1
ATOM 957 C CA . SER A 1 117 ? -12.273 3.395 -6.869 1.00 91.88 117 SER A CA 1
ATOM 958 C C . SER A 1 117 ? -11.566 3.019 -8.175 1.00 91.88 117 SER A C 1
ATOM 960 O O . SER A 1 117 ? -12.213 2.933 -9.219 1.00 91.88 117 SER A O 1
ATOM 962 N N . GLU A 1 118 ? -10.262 2.730 -8.125 1.00 94.56 118 GLU A N 1
ATOM 963 C CA . GLU A 1 118 ? -9.499 2.270 -9.288 1.00 94.56 118 GLU A CA 1
ATOM 964 C C . GLU A 1 118 ? -9.761 0.790 -9.628 1.00 94.56 118 GLU A C 1
ATOM 966 O O . GLU A 1 118 ? -9.537 0.371 -10.766 1.00 94.56 118 GLU A O 1
ATOM 971 N N . GLY A 1 119 ? -10.276 0.010 -8.671 1.00 95.44 119 GLY A N 1
ATOM 972 C CA . GLY A 1 119 ? -10.768 -1.349 -8.889 1.00 95.44 119 GLY A CA 1
ATOM 973 C C . GLY A 1 119 ? -9.698 -2.430 -9.094 1.00 95.44 119 GLY A C 1
ATOM 974 O O . GLY A 1 119 ? -8.496 -2.180 -9.229 1.00 95.44 119 GLY A O 1
ATOM 975 N N . VAL A 1 120 ? -10.165 -3.684 -9.132 1.00 97.88 120 VAL A N 1
ATOM 976 C CA . VAL A 1 120 ? -9.305 -4.878 -9.169 1.00 97.88 120 VAL A CA 1
ATOM 977 C C . VAL A 1 120 ? -8.506 -4.995 -10.465 1.00 97.88 120 VAL A C 1
ATOM 979 O O . VAL A 1 120 ? -7.384 -5.499 -10.453 1.00 97.88 120 VAL A O 1
ATOM 982 N N . GLU A 1 121 ? -9.044 -4.518 -11.585 1.00 98.19 121 GLU A N 1
ATOM 983 C CA . GLU A 1 121 ? -8.381 -4.544 -12.886 1.00 98.19 121 GLU A CA 1
ATOM 984 C C . GLU A 1 121 ? -7.138 -3.652 -12.883 1.00 98.19 121 GLU A C 1
ATOM 986 O O . GLU A 1 121 ? -6.075 -4.072 -13.350 1.00 98.19 121 GLU A O 1
ATOM 991 N N . MET A 1 122 ? -7.240 -2.450 -12.304 1.00 98.19 122 MET A N 1
ATOM 992 C CA . MET A 1 122 ? -6.094 -1.554 -12.160 1.00 98.19 122 MET A CA 1
ATOM 993 C C . MET A 1 122 ? -5.085 -2.115 -11.160 1.00 98.19 122 MET A C 1
ATOM 995 O O . MET A 1 122 ? -3.889 -2.156 -11.447 1.00 98.19 122 MET A O 1
ATOM 999 N N . THR A 1 123 ? -5.552 -2.624 -10.015 1.00 98.19 123 THR A N 1
ATOM 1000 C CA . THR A 1 123 ? -4.693 -3.301 -9.031 1.00 98.19 123 THR A CA 1
ATOM 1001 C C . THR A 1 123 ? -3.918 -4.450 -9.673 1.00 98.19 123 THR A C 1
ATOM 1003 O O . THR A 1 123 ? -2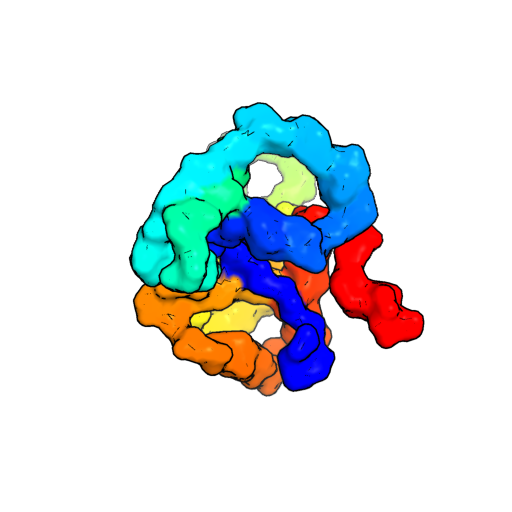.705 -4.554 -9.487 1.00 98.19 123 THR A O 1
ATOM 1006 N N . LYS A 1 124 ? -4.582 -5.273 -10.493 1.00 98.44 124 LYS A N 1
ATOM 1007 C CA . LYS A 1 124 ? -3.939 -6.357 -11.238 1.00 98.44 124 LYS A CA 1
ATOM 1008 C C . LYS A 1 124 ? -2.887 -5.831 -12.211 1.00 98.44 124 LYS A C 1
ATOM 1010 O O . LYS A 1 124 ? -1.786 -6.371 -12.238 1.00 98.44 124 LYS A O 1
ATOM 1015 N N . ALA A 1 125 ? -3.184 -4.778 -12.972 1.00 98.31 125 ALA A N 1
ATOM 1016 C CA . ALA A 1 125 ? -2.218 -4.188 -13.897 1.00 98.31 125 ALA A CA 1
ATOM 1017 C C . ALA A 1 125 ? -0.958 -3.683 -13.172 1.00 98.31 125 ALA A C 1
ATOM 1019 O O . ALA A 1 125 ? 0.159 -3.902 -13.642 1.00 98.31 125 ALA A O 1
ATOM 1020 N N . VAL A 1 126 ? -1.116 -3.053 -12.004 1.00 98.25 126 VAL A N 1
ATOM 1021 C CA . VAL A 1 126 ? 0.022 -2.628 -11.179 1.00 98.25 126 VAL A CA 1
ATOM 1022 C C . VAL A 1 126 ? 0.836 -3.827 -10.698 1.00 98.25 126 VAL A C 1
ATOM 1024 O O . VAL A 1 126 ? 2.059 -3.813 -10.832 1.00 98.25 126 VAL A O 1
ATOM 1027 N N . VAL A 1 127 ? 0.177 -4.868 -10.180 1.00 98.19 127 VAL A N 1
ATOM 1028 C CA . VAL A 1 127 ? 0.843 -6.098 -9.725 1.00 98.19 127 VAL A CA 1
ATOM 1029 C C . VAL A 1 127 ? 1.611 -6.767 -10.866 1.00 98.19 127 VAL A C 1
ATOM 1031 O O . VAL A 1 127 ? 2.771 -7.128 -10.682 1.00 98.19 127 VAL A O 1
ATOM 1034 N N . ASP A 1 128 ? 1.008 -6.882 -12.049 1.00 98.19 128 ASP A N 1
ATOM 1035 C CA . ASP A 1 128 ? 1.621 -7.537 -13.207 1.00 98.19 128 ASP A CA 1
ATOM 1036 C C . ASP A 1 128 ? 2.848 -6.761 -13.732 1.00 98.19 128 ASP A C 1
ATOM 1038 O O . ASP A 1 128 ? 3.807 -7.369 -14.207 1.00 98.19 128 ASP A O 1
ATOM 1042 N N . ILE A 1 129 ? 2.846 -5.422 -13.647 1.00 98.06 129 ILE A N 1
ATOM 1043 C CA . ILE A 1 129 ? 3.934 -4.571 -14.165 1.00 98.06 129 ILE A CA 1
ATOM 1044 C C . ILE A 1 129 ? 5.039 -4.351 -13.119 1.00 98.06 129 ILE A C 1
ATOM 1046 O O . ILE A 1 129 ? 6.225 -4.370 -13.458 1.00 98.06 129 ILE A O 1
ATOM 1050 N N . LEU A 1 130 ? 4.678 -4.094 -11.860 1.00 97.75 130 LEU A N 1
ATOM 1051 C CA . LEU A 1 130 ? 5.611 -3.651 -10.814 1.00 97.75 130 LEU A CA 1
ATOM 1052 C C . LEU A 1 130 ? 5.946 -4.731 -9.782 1.00 97.75 130 LEU A C 1
ATOM 1054 O O . LEU A 1 130 ? 6.975 -4.621 -9.114 1.00 97.75 130 LEU A O 1
ATOM 1058 N N . GLY A 1 131 ? 5.111 -5.762 -9.668 1.00 97.75 131 GLY A N 1
ATOM 1059 C CA . GLY A 1 131 ? 5.222 -6.831 -8.682 1.00 97.75 131 GLY A CA 1
ATOM 1060 C C . GLY A 1 131 ? 4.194 -6.726 -7.552 1.00 97.75 131 GLY A C 1
ATOM 1061 O O . GLY A 1 131 ? 3.712 -5.650 -7.190 1.00 97.75 131 GLY A O 1
ATOM 1062 N N . ASP A 1 132 ? 3.887 -7.874 -6.950 1.00 98.00 132 ASP A N 1
ATOM 1063 C CA . ASP A 1 132 ? 2.919 -8.025 -5.852 1.00 98.00 132 ASP A CA 1
ATOM 1064 C C . ASP A 1 132 ? 3.390 -7.436 -4.510 1.00 98.00 132 ASP A C 1
ATOM 1066 O O . ASP A 1 132 ? 2.656 -7.430 -3.523 1.00 98.00 132 ASP A O 1
ATOM 1070 N N . HIS A 1 133 ? 4.617 -6.928 -4.468 1.00 97.19 133 HIS A N 1
ATOM 1071 C CA . HIS A 1 133 ? 5.258 -6.369 -3.285 1.00 97.19 133 HIS A CA 1
ATOM 1072 C C . HIS A 1 133 ? 5.060 -4.857 -3.129 1.00 97.19 133 HIS A C 1
ATOM 1074 O O . HIS A 1 133 ? 5.601 -4.285 -2.183 1.00 97.19 133 HIS A O 1
ATOM 1080 N N . VAL A 1 134 ? 4.390 -4.200 -4.082 1.00 96.50 134 VAL A N 1
ATOM 1081 C CA . VAL A 1 134 ? 4.253 -2.733 -4.128 1.00 96.50 134 VAL A CA 1
ATOM 1082 C C . VAL A 1 134 ? 3.008 -2.252 -3.391 1.00 96.50 134 VAL A C 1
ATOM 1084 O O . VAL A 1 134 ? 3.047 -1.215 -2.736 1.00 96.50 134 VAL A O 1
ATOM 1087 N N . LEU A 1 135 ? 1.898 -2.981 -3.489 1.00 97.25 135 LEU A N 1
ATOM 1088 C CA . LEU A 1 135 ? 0.606 -2.484 -3.021 1.00 97.25 135 LEU A CA 1
ATOM 1089 C C . LEU A 1 135 ? 0.300 -2.875 -1.577 1.00 97.25 135 LEU A C 1
ATOM 1091 O O . LEU A 1 135 ? 0.600 -3.989 -1.150 1.00 97.25 135 LEU A O 1
ATOM 1095 N N . MET A 1 136 ? -0.323 -1.962 -0.839 1.00 96.75 136 MET A N 1
ATOM 1096 C CA . MET A 1 136 ? -0.794 -2.162 0.532 1.00 96.75 136 MET A CA 1
ATOM 1097 C C . MET A 1 136 ? -2.293 -1.873 0.617 1.00 96.75 136 MET A C 1
ATOM 1099 O O . MET A 1 136 ? -2.797 -0.984 -0.069 1.00 96.75 136 MET A O 1
ATOM 1103 N N . TYR A 1 137 ? -3.008 -2.631 1.442 1.00 95.94 137 TYR A N 1
ATOM 1104 C CA . TYR A 1 137 ? -4.428 -2.411 1.688 1.00 95.94 137 TYR A CA 1
ATOM 1105 C C . TYR A 1 137 ? -4.673 -1.087 2.425 1.00 95.94 137 TYR A C 1
ATOM 1107 O O . TYR A 1 137 ? -4.022 -0.789 3.424 1.00 95.94 137 TYR A O 1
ATOM 1115 N N . GLN A 1 138 ? -5.657 -0.331 1.949 1.00 93.00 138 GLN A N 1
ATOM 1116 C CA . GLN A 1 138 ? -6.083 0.936 2.525 1.00 93.00 138 GLN A CA 1
ATOM 1117 C C . GLN A 1 138 ? -7.603 1.032 2.397 1.00 93.00 138 GLN A C 1
ATOM 1119 O O . GLN A 1 138 ? -8.128 0.795 1.308 1.00 93.00 138 GLN A O 1
ATOM 1124 N N . SER A 1 139 ? -8.310 1.320 3.493 1.00 90.50 139 SER A N 1
ATOM 1125 C CA . SER A 1 139 ? -9.776 1.442 3.443 1.00 90.50 139 SER A CA 1
ATOM 1126 C C . SER A 1 139 ? -10.296 2.811 3.049 1.00 90.50 139 SER A C 1
ATOM 1128 O O . SER A 1 139 ? -11.416 2.876 2.562 1.00 90.50 139 SER A O 1
ATOM 1130 N N . ASP A 1 140 ? -9.505 3.860 3.271 1.00 87.56 140 ASP A N 1
ATOM 1131 C CA . ASP A 1 140 ? -9.938 5.259 3.188 1.00 87.56 140 ASP A CA 1
ATOM 1132 C C . ASP A 1 140 ? -10.922 5.690 4.306 1.00 87.56 140 ASP A C 1
ATOM 1134 O O . ASP A 1 140 ? -11.498 6.778 4.289 1.00 87.56 140 ASP A O 1
ATOM 1138 N N . TYR A 1 141 ? -11.133 4.857 5.333 1.00 84.38 141 TYR A N 1
ATOM 1139 C CA . TYR A 1 141 ? -12.038 5.192 6.431 1.00 84.38 141 TYR A CA 1
ATOM 1140 C C . TYR A 1 141 ? -11.519 6.396 7.254 1.00 84.38 141 TYR A C 1
ATOM 1142 O O . TYR A 1 141 ? -10.371 6.382 7.709 1.00 84.38 141 TYR A O 1
ATOM 1150 N N . PRO A 1 142 ? -12.355 7.406 7.583 1.00 82.25 142 PRO A N 1
ATOM 1151 C CA . PRO A 1 142 ? -13.818 7.436 7.487 1.00 82.25 142 PRO A CA 1
ATOM 1152 C C . PRO A 1 142 ? -14.354 8.305 6.335 1.00 82.25 142 PRO A C 1
ATOM 1154 O O . PRO A 1 142 ? -15.404 8.933 6.491 1.00 82.25 142 PRO A O 1
ATOM 1157 N N . HIS A 1 143 ? -13.634 8.423 5.217 1.00 81.25 143 HIS A N 1
ATOM 1158 C CA . HIS A 1 143 ? -14.087 9.274 4.119 1.00 81.25 143 HIS A CA 1
ATOM 1159 C C . HIS A 1 143 ? -15.428 8.803 3.535 1.00 81.25 143 HIS A C 1
ATOM 1161 O O . HIS A 1 143 ? -15.710 7.600 3.537 1.00 81.25 143 HIS A O 1
ATOM 1167 N N . PRO A 1 144 ? -16.270 9.730 3.034 1.00 79.00 144 PRO A N 1
ATOM 1168 C CA . PRO A 1 144 ? -17.590 9.408 2.486 1.00 79.00 144 PRO A CA 1
ATOM 1169 C C . PRO A 1 144 ? -17.569 8.390 1.342 1.00 79.00 144 PRO A C 1
ATOM 1171 O O . PRO A 1 144 ? -18.559 7.696 1.120 1.00 79.00 144 PRO A O 1
ATOM 1174 N N . GLU A 1 145 ? -16.463 8.322 0.605 1.00 77.62 145 GLU A N 1
ATOM 1175 C CA . GLU A 1 145 ? -16.265 7.417 -0.523 1.00 77.62 145 GLU A CA 1
ATOM 1176 C C . GLU A 1 145 ? -15.978 5.972 -0.075 1.00 77.62 145 GLU A C 1
ATOM 1178 O O . GLU A 1 145 ? -16.094 5.037 -0.872 1.00 77.62 145 GLU A O 1
ATOM 1183 N N . THR A 1 146 ? -15.657 5.765 1.207 1.00 83.62 146 THR A N 1
ATOM 1184 C CA . THR A 1 146 ? -15.397 4.437 1.766 1.00 83.62 146 THR A CA 1
ATOM 1185 C C . THR A 1 146 ? -16.677 3.619 1.867 1.00 83.62 146 THR A C 1
ATOM 1187 O O . THR A 1 146 ? -17.680 4.038 2.443 1.00 83.62 146 THR A O 1
ATOM 1190 N N . VAL A 1 147 ? -16.613 2.364 1.427 1.00 85.94 147 VAL A N 1
ATOM 1191 C CA . VAL A 1 147 ? -17.704 1.390 1.581 1.00 85.94 147 VAL A CA 1
ATOM 1192 C C . VAL A 1 147 ? -17.662 0.749 2.978 1.00 85.94 147 VAL A C 1
ATOM 1194 O O . VAL A 1 147 ? -17.482 -0.454 3.120 1.00 85.94 147 VAL A O 1
ATOM 1197 N N . PHE A 1 148 ? -17.743 1.530 4.055 1.00 84.12 148 PHE A N 1
ATOM 1198 C CA . PHE A 1 148 ? -17.694 0.984 5.420 1.00 84.12 148 PHE A CA 1
ATOM 1199 C C . PHE A 1 148 ? -19.069 0.430 5.848 1.00 84.12 148 PHE A C 1
ATOM 1201 O O . PHE A 1 148 ? -20.071 1.109 5.620 1.00 84.12 148 PHE A O 1
ATOM 1208 N N . PRO A 1 149 ? -19.163 -0.750 6.503 1.00 87.25 149 PRO A N 1
ATOM 1209 C CA . PRO A 1 149 ? -18.088 -1.621 7.012 1.00 87.25 149 PRO A CA 1
ATOM 1210 C C . PRO A 1 149 ? -17.633 -2.747 6.057 1.00 87.25 149 PRO A C 1
ATOM 1212 O O . PRO A 1 149 ? -16.814 -3.594 6.445 1.00 87.25 149 PRO A O 1
ATOM 1215 N N . ASP A 1 150 ? -18.148 -2.776 4.828 1.00 91.62 150 ASP A N 1
ATOM 1216 C CA . ASP A 1 150 ? -18.010 -3.893 3.879 1.00 91.62 150 ASP A CA 1
ATOM 1217 C C . ASP A 1 150 ? -16.751 -3.819 2.991 1.00 91.62 150 ASP A C 1
ATOM 1219 O O . ASP A 1 150 ? -16.430 -4.760 2.259 1.00 91.62 150 ASP A O 1
ATOM 1223 N N . HIS A 1 151 ? -15.993 -2.724 3.078 1.00 92.94 151 HIS A N 1
ATOM 1224 C CA . HIS A 1 151 ? -14.840 -2.431 2.228 1.00 92.94 151 HIS A CA 1
ATOM 1225 C C . HIS A 1 151 ? -13.802 -3.558 2.258 1.00 92.94 151 HIS A C 1
ATOM 1227 O O . HIS A 1 151 ? -13.398 -4.080 1.218 1.00 92.94 151 HIS A O 1
ATOM 1233 N N . THR A 1 152 ? -13.410 -3.997 3.458 1.00 94.81 152 THR A N 1
ATOM 1234 C CA . THR A 1 152 ? -12.411 -5.063 3.616 1.00 94.81 152 THR A CA 1
ATOM 1235 C C . THR A 1 152 ? -12.869 -6.379 2.996 1.00 94.81 152 THR A C 1
ATOM 1237 O O . THR A 1 152 ? -12.064 -7.056 2.364 1.00 94.81 152 THR A O 1
ATOM 1240 N N . ASP A 1 153 ? -14.145 -6.746 3.145 1.00 95.69 153 ASP A N 1
ATOM 1241 C CA . ASP A 1 153 ? -14.673 -7.983 2.555 1.00 95.69 153 ASP A CA 1
ATOM 1242 C C . ASP A 1 153 ? -14.691 -7.900 1.027 1.00 95.69 153 ASP A C 1
ATOM 1244 O O . ASP A 1 153 ? -14.365 -8.872 0.344 1.00 95.69 153 ASP A O 1
ATOM 1248 N N . THR A 1 154 ? -14.998 -6.717 0.492 1.00 94.69 154 THR A N 1
ATOM 1249 C CA . THR A 1 154 ? -15.019 -6.474 -0.952 1.00 94.69 154 THR A CA 1
ATOM 1250 C C . THR A 1 154 ? -13.622 -6.582 -1.562 1.00 94.69 154 THR A C 1
ATOM 1252 O O . THR A 1 154 ? -13.459 -7.204 -2.610 1.00 94.69 154 THR A O 1
ATOM 1255 N N . VAL A 1 155 ? -12.593 -6.059 -0.886 1.00 96.88 155 VAL A N 1
ATOM 1256 C CA . VAL A 1 155 ? -11.202 -6.219 -1.335 1.00 96.88 155 VAL A CA 1
ATOM 1257 C C . VAL A 1 155 ? -10.714 -7.660 -1.157 1.00 96.88 155 VAL A C 1
ATOM 1259 O O . VAL A 1 155 ? -10.034 -8.176 -2.039 1.00 96.88 155 VAL A O 1
ATOM 1262 N N . ILE A 1 156 ? -11.098 -8.369 -0.087 1.00 97.44 156 ILE A N 1
ATOM 1263 C CA . ILE A 1 156 ? -10.776 -9.803 0.071 1.00 97.44 156 ILE A CA 1
ATOM 1264 C C . ILE A 1 156 ? -11.318 -10.624 -1.113 1.00 97.44 156 ILE A C 1
ATOM 1266 O O . ILE A 1 156 ? -10.630 -11.523 -1.606 1.00 97.44 156 ILE A O 1
ATOM 1270 N N . ALA A 1 157 ? -12.499 -10.284 -1.638 1.00 97.06 157 ALA A N 1
ATOM 1271 C CA . ALA A 1 157 ? -13.076 -10.959 -2.802 1.00 97.06 157 ALA A CA 1
ATOM 1272 C C . ALA A 1 157 ? -12.213 -10.841 -4.079 1.00 97.06 157 ALA A C 1
ATOM 1274 O O . ALA A 1 157 ? -12.276 -11.724 -4.940 1.00 97.06 157 ALA A O 1
ATOM 1275 N N . TRP A 1 158 ? -11.334 -9.832 -4.184 1.00 98.00 158 TRP A N 1
ATOM 1276 C CA . TRP A 1 158 ? -10.379 -9.695 -5.295 1.00 98.00 158 TRP A CA 1
ATOM 1277 C C . TRP A 1 158 ? -9.372 -10.848 -5.380 1.00 98.00 158 TRP A C 1
ATOM 1279 O O . TRP A 1 158 ? -8.718 -11.009 -6.412 1.00 98.00 158 TRP A O 1
ATOM 1289 N N . GLN A 1 159 ? -9.287 -11.711 -4.359 1.00 97.62 159 GLN A N 1
ATOM 1290 C CA . GLN A 1 159 ? -8.528 -12.963 -4.408 1.00 97.62 159 GLN A CA 1
ATOM 1291 C C . GLN A 1 159 ? -8.848 -13.811 -5.644 1.00 97.62 159 GLN A C 1
ATOM 1293 O O . GLN A 1 159 ? -7.950 -14.474 -6.162 1.00 97.62 159 GLN A O 1
ATOM 1298 N N . GLN A 1 160 ? -10.090 -13.788 -6.137 1.00 97.12 160 GLN A N 1
ATOM 1299 C CA . GLN A 1 160 ? -10.471 -14.530 -7.344 1.00 97.12 160 GLN A CA 1
ATOM 1300 C C . GLN A 1 160 ? -9.685 -14.078 -8.587 1.00 97.12 160 GLN A C 1
ATOM 1302 O O . GLN A 1 160 ? -9.413 -14.891 -9.467 1.00 97.12 160 GLN A O 1
ATOM 1307 N N . THR A 1 161 ? -9.276 -12.808 -8.627 1.00 98.06 161 THR A N 1
ATOM 1308 C CA . THR A 1 161 ? -8.543 -12.194 -9.741 1.00 98.06 161 THR A CA 1
ATOM 1309 C C . THR A 1 161 ? -7.036 -12.136 -9.484 1.00 98.06 161 THR A C 1
ATOM 1311 O O . THR A 1 161 ? -6.244 -12.378 -10.394 1.00 98.06 161 THR A O 1
ATOM 1314 N N . LEU A 1 162 ? -6.626 -11.807 -8.254 1.00 98.06 162 LEU A N 1
ATOM 1315 C CA . LEU A 1 162 ? -5.222 -11.580 -7.887 1.00 98.06 162 LEU A CA 1
ATOM 1316 C C . LEU A 1 162 ? -4.508 -12.846 -7.393 1.00 98.06 162 LEU A C 1
ATOM 1318 O O . LEU A 1 162 ? -3.286 -12.933 -7.455 1.00 98.06 162 LEU A O 1
ATOM 1322 N N . GLY A 1 163 ? -5.257 -13.841 -6.917 1.00 97.88 163 GLY A N 1
ATOM 1323 C CA . GLY A 1 163 ? -4.714 -15.051 -6.309 1.00 97.88 163 GLY A CA 1
ATOM 1324 C C . GLY A 1 163 ? -4.325 -14.877 -4.837 1.00 97.88 163 GLY A C 1
ATOM 1325 O O . GLY A 1 163 ? -4.046 -13.782 -4.346 1.00 97.88 163 GLY A O 1
ATOM 1326 N N . ALA A 1 164 ? -4.301 -15.996 -4.109 1.00 96.31 164 ALA A N 1
ATOM 1327 C CA . ALA A 1 164 ? -4.040 -16.009 -2.669 1.00 96.31 164 ALA A CA 1
ATOM 1328 C C . ALA A 1 164 ? -2.659 -15.446 -2.260 1.00 96.31 164 ALA A C 1
ATOM 1330 O O . ALA A 1 164 ? -2.621 -14.680 -1.296 1.00 96.31 164 ALA A O 1
ATOM 1331 N N . PRO A 1 165 ? -1.539 -15.738 -2.961 1.00 97.12 165 PRO A N 1
ATOM 1332 C CA . PRO A 1 165 ? -0.228 -15.204 -2.573 1.00 97.12 165 PRO A CA 1
ATOM 1333 C C . PRO A 1 165 ? -0.160 -13.674 -2.642 1.00 97.12 165 PRO A C 1
ATOM 1335 O O . PRO A 1 165 ? 0.319 -13.029 -1.711 1.00 97.12 165 PRO A O 1
ATOM 1338 N N . THR A 1 166 ? -0.693 -13.084 -3.714 1.00 98.31 166 THR A N 1
ATOM 1339 C CA . THR A 1 166 ? -0.754 -11.628 -3.888 1.00 98.31 166 THR A CA 1
ATOM 1340 C C . THR A 1 166 ? -1.665 -10.989 -2.851 1.00 98.31 166 THR A C 1
ATOM 1342 O O . THR A 1 166 ? -1.292 -9.980 -2.259 1.00 98.31 166 THR A O 1
ATOM 1345 N N . MET A 1 167 ? -2.823 -11.593 -2.566 1.00 98.12 167 MET A N 1
ATOM 1346 C CA . MET A 1 167 ? -3.717 -11.085 -1.524 1.00 98.12 167 MET A CA 1
ATOM 1347 C C . MET A 1 167 ? -3.088 -11.130 -0.136 1.00 98.12 167 MET A C 1
ATOM 1349 O O . MET A 1 167 ? -3.249 -10.188 0.630 1.00 98.12 167 MET A O 1
ATOM 1353 N N . HIS A 1 168 ? -2.327 -12.174 0.192 1.00 96.62 168 HIS A N 1
ATOM 1354 C CA . HIS A 1 168 ? -1.621 -12.242 1.470 1.00 96.62 168 HIS A CA 1
ATOM 1355 C C . HIS A 1 168 ? -0.652 -11.059 1.644 1.00 96.62 168 HIS A C 1
ATOM 1357 O O . HIS A 1 168 ? -0.631 -10.413 2.693 1.00 96.62 168 HIS A O 1
ATOM 1363 N N . LYS A 1 169 ? 0.078 -10.708 0.579 1.00 97.75 169 LYS A N 1
ATOM 1364 C CA . LYS A 1 169 ? 0.982 -9.553 0.565 1.00 97.75 169 LYS A CA 1
ATOM 1365 C C . LYS A 1 169 ? 0.257 -8.217 0.642 1.00 97.75 169 LYS A C 1
ATOM 1367 O O . LYS A 1 169 ? 0.621 -7.383 1.472 1.00 97.75 169 LYS A O 1
ATOM 1372 N N . LEU A 1 170 ? -0.770 -8.040 -0.190 1.00 98.00 170 LEU A N 1
ATOM 1373 C CA . LEU A 1 170 ? -1.583 -6.826 -0.256 1.00 98.00 170 LEU A CA 1
ATOM 1374 C C . LEU A 1 170 ? -2.242 -6.523 1.092 1.00 98.00 170 LEU A C 1
ATOM 1376 O O . LEU A 1 170 ? -2.173 -5.393 1.569 1.00 98.00 170 LEU A O 1
ATOM 1380 N N . MET A 1 171 ? -2.858 -7.533 1.711 1.00 97.50 171 MET A N 1
ATOM 1381 C CA . MET A 1 171 ? -3.651 -7.337 2.923 1.00 97.50 171 MET A CA 1
ATOM 1382 C C . MET A 1 171 ? -2.800 -7.079 4.165 1.00 97.50 171 MET A C 1
ATOM 1384 O O . MET A 1 171 ? -3.301 -6.442 5.091 1.00 97.50 171 MET A O 1
ATOM 1388 N N . TRP A 1 172 ? -1.545 -7.552 4.233 1.00 95.69 172 TRP A N 1
ATOM 1389 C CA . TRP A 1 172 ? -0.718 -7.279 5.414 1.00 95.69 172 TRP A CA 1
ATOM 1390 C C . TRP A 1 172 ? 0.808 -7.334 5.235 1.00 95.69 172 TRP A C 1
ATOM 1392 O O . TRP A 1 172 ? 1.478 -6.485 5.820 1.00 95.69 172 TRP A O 1
ATOM 1402 N N . GLU A 1 173 ? 1.403 -8.280 4.491 1.00 95.50 173 GLU A N 1
ATOM 1403 C CA . GLU A 1 173 ? 2.878 -8.438 4.534 1.00 95.50 173 GLU A CA 1
ATOM 1404 C C . GLU A 1 173 ? 3.617 -7.199 4.019 1.00 95.50 173 GLU A C 1
ATOM 1406 O O . GLU A 1 173 ? 4.637 -6.798 4.586 1.00 95.50 173 GLU A O 1
ATOM 1411 N N . ASN A 1 174 ? 3.098 -6.563 2.964 1.00 96.38 174 ASN A N 1
ATOM 1412 C CA . ASN A 1 174 ? 3.716 -5.368 2.398 1.00 96.38 174 ASN A CA 1
ATOM 1413 C C . ASN A 1 174 ? 3.684 -4.205 3.399 1.00 96.38 174 ASN A C 1
ATOM 1415 O O . ASN A 1 174 ? 4.691 -3.513 3.551 1.00 96.38 174 ASN A O 1
ATOM 1419 N N . ALA A 1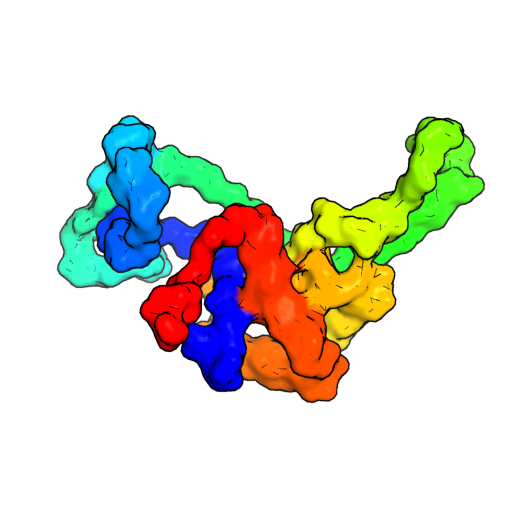 175 ? 2.580 -4.051 4.135 1.00 94.25 175 ALA A N 1
ATOM 1420 C CA . ALA A 1 175 ? 2.447 -3.062 5.200 1.00 94.25 175 ALA A CA 1
ATOM 1421 C C . ALA A 1 175 ? 3.400 -3.351 6.366 1.00 94.25 175 ALA A C 1
ATOM 1423 O O . ALA A 1 175 ? 4.137 -2.464 6.795 1.00 94.25 175 ALA A O 1
ATOM 1424 N N . ALA A 1 176 ? 3.467 -4.605 6.823 1.00 93.25 176 ALA A N 1
ATOM 1425 C CA . ALA A 1 176 ? 4.394 -5.014 7.876 1.00 93.25 176 ALA A CA 1
ATOM 1426 C C . ALA A 1 176 ? 5.858 -4.729 7.488 1.00 93.25 176 ALA A C 1
ATOM 1428 O O . ALA A 1 176 ? 6.634 -4.237 8.308 1.00 93.25 176 ALA A O 1
ATOM 1429 N N . ARG A 1 177 ? 6.230 -4.961 6.221 1.00 92.88 177 ARG A N 1
ATOM 1430 C CA . ARG A 1 177 ? 7.565 -4.639 5.692 1.00 92.88 177 ARG A CA 1
ATOM 1431 C C . ARG A 1 177 ? 7.810 -3.133 5.601 1.00 92.88 177 ARG A C 1
ATOM 1433 O O . ARG A 1 177 ? 8.905 -2.683 5.936 1.00 92.88 177 ARG A O 1
ATOM 1440 N N . PHE A 1 178 ? 6.823 -2.364 5.144 1.00 92.12 178 PHE A N 1
ATOM 1441 C CA . PHE A 1 178 ? 6.928 -0.910 5.007 1.00 92.12 178 PHE A CA 1
ATOM 1442 C C . PHE A 1 178 ? 7.111 -0.224 6.365 1.00 92.12 178 PHE A C 1
ATOM 1444 O O . PHE A 1 178 ? 8.059 0.541 6.546 1.00 92.12 178 PHE A O 1
ATOM 1451 N N . PHE A 1 179 ? 6.260 -0.563 7.336 1.00 89.12 179 PHE A N 1
ATOM 1452 C CA . PHE A 1 179 ? 6.311 -0.015 8.692 1.00 89.12 179 PHE A CA 1
ATOM 1453 C C . PHE A 1 179 ? 7.342 -0.699 9.596 1.00 89.12 179 PHE A C 1
ATOM 1455 O O . PHE A 1 179 ? 7.549 -0.252 10.721 1.00 89.12 179 PHE A O 1
ATOM 1462 N N . ARG A 1 180 ? 8.022 -1.744 9.100 1.00 89.31 180 ARG A N 1
ATOM 1463 C CA . ARG A 1 180 ? 9.059 -2.505 9.818 1.00 89.31 180 ARG A CA 1
ATOM 1464 C C . ARG A 1 180 ? 8.558 -3.054 11.152 1.00 89.31 180 ARG A C 1
ATOM 1466 O O . ARG A 1 180 ? 9.245 -2.950 12.165 1.00 89.31 180 ARG A O 1
ATOM 1473 N N . PHE A 1 181 ? 7.362 -3.630 11.142 1.00 85.69 181 PHE A N 1
ATOM 1474 C CA . PHE A 1 181 ? 6.799 -4.247 12.336 1.00 85.69 181 PHE A CA 1
ATOM 1475 C C . PHE A 1 181 ? 7.734 -5.344 12.855 1.00 85.69 181 PHE A C 1
ATOM 1477 O O . PHE A 1 181 ? 8.116 -6.254 12.120 1.00 85.69 181 PHE A O 1
ATOM 1484 N N . THR A 1 182 ? 8.119 -5.226 14.124 1.00 81.38 182 THR A N 1
ATOM 1485 C CA . THR A 1 182 ? 8.945 -6.201 14.855 1.00 81.38 182 THR A CA 1
ATOM 1486 C C . THR A 1 182 ? 8.096 -7.289 15.504 1.00 81.38 182 THR A C 1
ATOM 1488 O O . THR A 1 182 ? 8.600 -8.367 15.810 1.00 81.38 182 THR A O 1
ATOM 1491 N N . SER A 1 183 ? 6.805 -7.019 15.685 1.00 78.19 183 SER A N 1
ATOM 1492 C CA . SER A 1 183 ? 5.798 -7.959 16.154 1.00 78.19 183 SER A CA 1
ATOM 1493 C C . SER A 1 183 ? 4.450 -7.636 15.519 1.00 78.19 183 SER A C 1
ATOM 1495 O O . SER A 1 183 ? 4.208 -6.520 15.051 1.00 78.19 183 SER A O 1
ATOM 1497 N N . THR A 1 184 ? 3.560 -8.620 15.487 1.00 75.88 184 THR A N 1
ATOM 1498 C CA . THR A 1 184 ? 2.173 -8.434 15.078 1.00 75.88 184 THR A CA 1
ATOM 1499 C C . THR A 1 184 ? 1.222 -8.918 16.172 1.00 75.88 184 THR A C 1
ATOM 1501 O O . THR A 1 184 ? 1.563 -9.830 16.930 1.00 75.88 184 THR A O 1
ATOM 1504 N N . PRO A 1 185 ? -0.016 -8.391 16.237 1.00 72.56 185 PRO A N 1
ATOM 1505 C CA . PRO A 1 185 ? -1.021 -8.854 17.200 1.00 72.56 185 PRO A CA 1
ATOM 1506 C C . PRO A 1 185 ? -1.359 -10.349 17.084 1.00 72.56 185 PRO A C 1
ATOM 1508 O O . PRO A 1 185 ? -2.027 -10.906 17.950 1.00 72.56 185 PRO A O 1
ATOM 1511 N N . TRP A 1 186 ? -0.944 -11.004 15.997 1.00 79.50 186 TRP A N 1
ATOM 1512 C CA . TRP A 1 186 ? -1.198 -12.419 15.741 1.00 79.50 186 TRP A CA 1
ATOM 1513 C C . TRP A 1 186 ? -0.082 -13.333 16.248 1.00 79.50 186 TRP A C 1
ATOM 1515 O O . TRP A 1 186 ? -0.315 -14.532 16.358 1.00 79.50 186 TRP A O 1
ATOM 1525 N N . ASP A 1 187 ? 1.094 -12.793 16.573 1.00 68.62 187 ASP A N 1
ATOM 1526 C CA . ASP A 1 187 ? 2.232 -13.587 17.055 1.00 68.62 187 ASP A CA 1
ATOM 1527 C C . ASP A 1 187 ? 2.054 -14.030 18.519 1.00 68.62 187 ASP A C 1
ATOM 1529 O O . ASP A 1 187 ? 2.704 -14.969 18.962 1.00 68.62 187 ASP A O 1
ATOM 1533 N N . GLN A 1 188 ? 1.138 -13.396 19.261 1.00 55.75 188 GLN A N 1
ATOM 1534 C CA . GLN A 1 188 ? 0.784 -13.758 20.643 1.00 55.75 188 GLN A CA 1
ATOM 1535 C C . GLN A 1 188 ? -0.377 -14.766 20.745 1.00 55.75 188 GLN A C 1
ATOM 1537 O O . GLN A 1 188 ? -0.750 -15.161 21.846 1.00 55.75 188 GLN A O 1
ATOM 1542 N N . LEU A 1 189 ? -0.981 -15.154 19.616 1.00 50.16 189 LEU A N 1
ATOM 1543 C CA . LEU A 1 189 ? -2.144 -16.053 19.554 1.00 50.16 189 LEU A CA 1
ATOM 1544 C C . LEU A 1 189 ? -1.783 -17.480 19.094 1.00 50.16 189 LEU A C 1
ATOM 1546 O O . LEU A 1 189 ? -2.686 -18.248 18.758 1.00 50.16 189 LEU A O 1
ATOM 1550 N N . ALA A 1 190 ? -0.490 -17.818 19.055 1.00 38.03 190 ALA A N 1
ATOM 1551 C CA . ALA A 1 190 ? 0.032 -19.140 18.700 1.00 38.03 190 ALA A CA 1
ATOM 1552 C C . ALA A 1 190 ? 0.516 -19.911 19.935 1.00 38.03 190 ALA A C 1
ATOM 1554 O O . ALA A 1 190 ? 1.145 -19.281 20.814 1.00 38.03 190 ALA A O 1
#

Organism: Tectimicrobiota bacterium (NCBI:txid2528274)

pLDDT: mean 86.92, std 11.63, range [38.03, 98.44]

Foldseek 3Di:
DPPPADFDAPADQAQEFPVVVVVVDDPVCVVCVVVQVVQWDKDADDPPHRYDPPDRITIGGNDDDDGADDADLVPLVVQVVQQVCPVPVPPPDDPPDPDGSLVVLLVLPAAHEHDPVCDLVSVQVCCVRRNLLHYAYHQPPPDPPGPPPCSVVVLVVSCVVNPDVSCNNRRPVSVCVVVVPPDDPCVVVD

InterPro domains:
  IPR032466 Metal-dependent hydrolase [SSF51556] (70-181)

Radius of gyration: 19.67 Å; chains: 1; bounding box: 46×37×55 Å

Secondary structure (DSSP, 8-state):
-BTTB------------HHHHHHH--HHHHHTHHHHGGGEEEEPPPTTSSS-TT-S-EEEE--------S-STHHHHHHHHHHHHHHHSTTSS-TT--S-HHHHIIIII--EE--GGGHHHHHHHHHHHH-TTSEE----TTSTTS-TTTHHHHHHHTHHHH-HHHHHIIIIIHHHHHHT-S--TTTT--

Sequence (190 aa):
MRQGFRVIDTDTHVNPSMDVLLRYADHDLRTHLEELQPYMRTVKPRSGHGDAEDQDTVSMLTIRPLRYQCGHGWLPHWLLRLTRQIDYVRGSVSPNLKHTPLEYTQMGRVFCGIDFSEGVEMTKAVVDILGDHVLMYQSDYPHPETVFPDHTDTVIAWQQTLGAPTMHKLMWENAARFFRFTSTPWDQLA